Protein AF-A0A0C4F7V2-F1 (afdb_monomer_lite)

Sequence (363 aa):
MAKTREPTKPKPPNTTEQLLSRQMDAISEVFRSFGAKYDLCSNRRPLFLSDTVQLTVPTPIDLAAWKSKLSQLQSSLLPLLRHQIKTLSSSLDPSDLRKDKCHKLELIVQLQSELGHTMGQVVSCATFISPRPLFSPIETDDHYLKDLKEFRRKKLFFKVSFLTRELSFLFGYCATLIQQLKLSRNKYRREARRLNARGMIIKFSGSASDSIDSLIRWSQGHEMEIIHQEWDLGLSGMDEVLANLAGLDSPAVATGNADEDDQTETDGASEPVIQLARYAQPIAKLSRLFFRKLATSRLNPSPLHPFTDMSTDQLTQLCGSAALIGCHLGSIFKSLNINPQETVEADLAAALIETVNRTVEIF

Radius of gyration: 28.67 Å; chains: 1; bounding box: 73×45×104 Å

Foldseek 3Di:
DDDDDDDDDDDPPPVVLVVLLVLLLVLLVLLLVLLVPQQPPVPPPVPADDPDDDPDPPDPQPPVVLVVLLCCLQVPLLVVLLVLLVVLLVLLDLVVCVVDVPVSSVVSVVSSVVNVVSSVSLSVSLVSLAADHPPDPPPQQCLVVACNFSLNSNVLSVLSSVLSNLSSQLSNLSSVSSNLSSDDPVSSVVVCVVPVSSVSSVVSSVVSSVSSVLSSCSSVAALLLNLLVLLVLLLVLLVVLLVLLVVLVDDDPPPDDDDDDDPPPPPRQDPVLNVVSVVLNVLSVVLSVVSVCSNPPPVCPPDPGSHDSRHSVRSVLSSCLSNLLSVLSNVSSVLSVPDPPPDDVVVSVVSNVVSVVVNVVSD

Secondary structure (DSSP, 8-state):
---PPPP-PPPPP-HHHHHHHHHHHHHHHHHHHHHHHH-TTTT---TT--S-------PPP-HHHHHHHHHHIIIIIHHHHHHHHHHHHHHT-HHHHHHSHHHHHHHHHHHHHHHHHHHHHHHHHHHHHPPPPTTS---S--GGGGGG-HHHHHHHHHHHHHHHHHHHHHHHHHHHHHHHTTS-HHHHHHHHHHH-HHHHHHHHHHHHHHHHHHHHHHHHS-HHHHHHHHHHHHHHHHHHHHHHHHHHHS-----------------PPPHHHHHHHHHHHHHHHHHHHHHHHHHH-TTS---SSS--S--HHHHHHHHHHHHHHHHHHHHHHHHHTS-TTSS-HHHHHHHHHHHHHHHHTT-

pLDDT: mean 75.94, std 17.99, range [32.19, 97.38]

Structure (mmCIF, N/CA/C/O backbone):
data_AF-A0A0C4F7V2-F1
#
_entry.id   AF-A0A0C4F7V2-F1
#
loop_
_atom_site.group_PDB
_atom_site.id
_atom_site.type_symbol
_atom_site.label_atom_id
_atom_site.label_alt_id
_atom_site.label_comp_id
_atom_site.label_asym_id
_atom_site.label_entity_id
_atom_site.label_seq_id
_atom_site.pdbx_PDB_ins_code
_atom_site.Cartn_x
_atom_site.Cartn_y
_atom_site.Cartn_z
_atom_site.occupancy
_atom_site.B_iso_or_equiv
_atom_site.auth_seq_id
_atom_site.auth_comp_id
_atom_site.auth_asym_id
_atom_site.auth_atom_id
_atom_site.pdbx_PDB_model_num
ATOM 1 N N . MET A 1 1 ? -8.506 -15.487 74.584 1.00 41.16 1 MET A N 1
ATOM 2 C CA . MET A 1 1 ? -9.271 -14.664 73.620 1.00 41.16 1 MET A CA 1
ATOM 3 C C . MET A 1 1 ? -8.636 -14.798 72.240 1.00 41.16 1 MET A C 1
ATOM 5 O O . MET A 1 1 ? -7.684 -14.091 71.942 1.00 41.16 1 MET A O 1
ATOM 9 N N . ALA A 1 2 ? -9.101 -15.751 71.430 1.00 38.62 2 ALA A N 1
ATOM 10 C CA . ALA A 1 2 ? -8.652 -15.920 70.048 1.00 38.62 2 ALA A CA 1
ATOM 11 C C . ALA A 1 2 ? -9.645 -15.201 69.124 1.00 38.62 2 ALA A C 1
ATOM 13 O O . ALA A 1 2 ? -10.843 -15.462 69.178 1.00 38.62 2 ALA A O 1
ATOM 14 N N . LYS A 1 3 ? -9.151 -14.242 68.336 1.00 43.41 3 LYS A N 1
ATOM 15 C CA . LYS A 1 3 ? -9.952 -13.406 67.436 1.00 43.41 3 LYS A CA 1
ATOM 16 C C . LYS A 1 3 ? -10.201 -14.180 66.139 1.00 43.41 3 LYS A C 1
ATOM 18 O O . LYS A 1 3 ? -9.291 -14.347 65.330 1.00 43.41 3 LYS A O 1
ATOM 23 N N . THR A 1 4 ? -11.420 -14.673 65.965 1.00 42.41 4 THR A N 1
ATOM 24 C CA . THR A 1 4 ? -11.890 -15.352 64.753 1.00 42.41 4 THR A CA 1
ATOM 25 C C . THR A 1 4 ? -11.855 -14.370 63.577 1.00 42.41 4 THR A C 1
ATOM 27 O O . THR A 1 4 ? -12.500 -13.324 63.622 1.00 42.41 4 THR A O 1
ATOM 30 N N . ARG A 1 5 ? -11.067 -14.668 62.535 1.00 44.69 5 ARG A N 1
ATOM 31 C CA . ARG A 1 5 ? -11.113 -13.941 61.257 1.00 44.69 5 ARG A CA 1
ATOM 32 C C . ARG A 1 5 ? -12.354 -14.393 60.495 1.00 44.69 5 ARG A C 1
ATOM 34 O O . ARG A 1 5 ? -12.457 -15.565 60.145 1.00 44.69 5 ARG A O 1
ATOM 41 N N . GLU A 1 6 ? -13.273 -13.468 60.243 1.00 44.44 6 GLU A N 1
ATOM 42 C CA . GLU A 1 6 ? -14.391 -13.703 59.332 1.00 44.44 6 GLU A CA 1
ATOM 43 C C . GLU A 1 6 ? -13.890 -13.945 57.896 1.00 44.44 6 GLU A C 1
ATOM 45 O O . GLU A 1 6 ? -12.942 -13.286 57.453 1.00 44.44 6 GLU A O 1
ATOM 50 N N . PRO A 1 7 ? -14.518 -14.865 57.145 1.00 48.31 7 PRO A N 1
ATOM 51 C CA . PRO A 1 7 ? -14.201 -15.086 55.745 1.00 48.31 7 PRO A CA 1
ATOM 52 C C . PRO A 1 7 ? -14.766 -13.947 54.887 1.00 48.31 7 PRO A C 1
ATOM 54 O O . PRO A 1 7 ? -15.974 -13.714 54.821 1.00 48.31 7 PRO A O 1
ATOM 57 N N . THR A 1 8 ? -13.872 -13.247 54.192 1.00 50.84 8 THR A N 1
ATOM 58 C CA . THR A 1 8 ? -14.199 -12.224 53.198 1.00 50.84 8 THR A CA 1
ATOM 59 C C . THR A 1 8 ? -15.075 -12.834 52.100 1.00 50.84 8 THR A C 1
ATOM 61 O O . THR A 1 8 ? -14.614 -13.673 51.325 1.00 50.84 8 THR A O 1
ATOM 64 N N . LYS A 1 9 ? -16.349 -12.427 52.025 1.00 48.72 9 LYS A N 1
ATOM 65 C CA . LYS A 1 9 ? -17.261 -12.824 50.940 1.00 48.72 9 LYS A CA 1
ATOM 66 C C . LYS A 1 9 ? -16.662 -12.458 49.568 1.00 48.72 9 LYS A C 1
ATOM 68 O O . LYS A 1 9 ? -16.101 -11.366 49.430 1.00 48.72 9 LYS A O 1
ATOM 73 N N . PRO A 1 10 ? -16.804 -13.317 48.541 1.00 48.53 10 PRO A N 1
ATOM 74 C CA . PRO A 1 10 ? -16.361 -13.001 47.191 1.00 48.53 10 PRO A CA 1
ATOM 75 C C . PRO A 1 10 ? -17.153 -11.806 46.649 1.00 48.53 10 PRO A C 1
ATOM 77 O O . PRO A 1 10 ? -18.384 -11.783 46.666 1.00 48.53 10 PRO A O 1
ATOM 80 N N . LYS A 1 11 ? -16.418 -10.792 46.187 1.00 52.34 11 LYS A N 1
ATOM 81 C CA . LYS A 1 11 ? -16.956 -9.606 45.518 1.00 52.34 11 LYS A CA 1
ATOM 82 C C . LYS A 1 11 ? -17.720 -10.065 44.259 1.00 52.34 11 LYS A C 1
ATOM 84 O O . LYS A 1 11 ? -17.164 -10.873 43.513 1.00 52.34 11 LYS A O 1
ATOM 89 N N . PRO A 1 12 ? -18.958 -9.602 44.011 1.00 48.34 12 PRO A N 1
ATOM 90 C CA . PRO A 1 12 ? -19.714 -10.013 42.831 1.00 48.34 12 PRO A CA 1
ATOM 91 C C . PRO A 1 12 ? -18.957 -9.631 41.545 1.00 48.34 12 PRO A C 1
ATOM 93 O O . PRO A 1 12 ? -18.221 -8.637 41.547 1.00 48.34 12 PRO A O 1
ATOM 96 N N . PRO A 1 13 ? -19.099 -10.405 40.452 1.00 52.78 13 PRO A N 1
ATOM 97 C CA . PRO A 1 13 ? -18.445 -10.097 39.187 1.00 52.78 13 PRO A CA 1
ATOM 98 C C . PRO A 1 13 ? -18.849 -8.698 38.712 1.00 52.78 13 PRO A C 1
ATOM 100 O O . PRO A 1 13 ? -20.027 -8.352 38.675 1.00 52.78 13 PRO A O 1
ATOM 103 N N . ASN A 1 14 ? -17.850 -7.882 38.380 1.00 67.19 14 ASN A N 1
ATOM 104 C CA . ASN A 1 14 ? -18.025 -6.492 37.978 1.00 67.19 14 ASN A CA 1
ATOM 105 C C . ASN A 1 14 ? -18.627 -6.447 36.558 1.00 67.19 14 ASN A C 1
ATOM 107 O O . ASN A 1 14 ? -17.897 -6.467 35.565 1.00 67.19 14 ASN A O 1
ATOM 111 N N . THR A 1 15 ? -19.959 -6.462 36.453 1.00 73.94 15 THR A N 1
ATOM 112 C CA . THR A 1 15 ? -20.731 -6.572 35.197 1.00 73.94 15 THR A CA 1
ATOM 113 C C . THR A 1 15 ? -20.258 -5.593 34.115 1.00 73.94 15 THR A C 1
ATOM 115 O O . THR A 1 15 ? -20.173 -5.952 32.942 1.00 73.94 15 THR A O 1
ATOM 118 N N . THR A 1 16 ? -19.858 -4.382 34.506 1.00 78.38 16 THR A N 1
ATOM 119 C CA . THR A 1 16 ? -19.354 -3.338 33.602 1.00 78.38 16 THR A CA 1
ATOM 120 C C . THR A 1 16 ? -18.009 -3.696 32.964 1.00 78.38 16 THR A C 1
ATOM 122 O O . THR A 1 16 ? -17.805 -3.470 31.774 1.00 78.38 16 THR A O 1
ATOM 125 N N . GLU A 1 17 ? -17.084 -4.304 33.714 1.00 81.00 17 GLU A N 1
ATOM 126 C CA . GLU A 1 17 ? -15.791 -4.747 33.169 1.00 81.00 17 GLU A CA 1
ATOM 127 C C . GLU A 1 17 ? -15.959 -5.913 32.193 1.00 81.00 17 GLU A C 1
ATOM 129 O O . GLU A 1 17 ? -15.263 -5.980 31.179 1.00 81.00 17 GLU A O 1
ATOM 134 N N . GLN A 1 18 ? -16.912 -6.808 32.466 1.00 84.31 18 GLN A N 1
ATOM 135 C CA . GLN A 1 18 ? -17.253 -7.901 31.556 1.00 84.31 18 GLN A CA 1
ATOM 136 C C . GLN A 1 18 ? -17.877 -7.379 30.257 1.00 84.31 18 GLN A C 1
ATOM 138 O O . GLN A 1 18 ? -17.542 -7.873 29.180 1.00 84.31 18 GLN A O 1
ATOM 143 N N . LEU A 1 19 ? -18.737 -6.362 30.341 1.00 87.38 19 LEU A N 1
ATOM 144 C CA . LEU A 1 19 ? -19.375 -5.745 29.179 1.00 87.38 19 LEU A CA 1
ATOM 145 C C . LEU A 1 19 ? -18.347 -5.020 28.297 1.00 87.38 19 LEU A C 1
ATOM 147 O O . LEU A 1 19 ? -18.288 -5.273 27.095 1.00 87.38 19 LEU A O 1
ATOM 151 N N . LEU A 1 20 ? -17.445 -4.240 28.903 1.00 87.56 20 LEU A N 1
ATOM 152 C CA . LEU A 1 20 ? -16.317 -3.613 28.202 1.00 87.56 20 LEU A CA 1
ATOM 153 C C . LEU A 1 20 ? -15.374 -4.651 27.578 1.00 87.56 20 LEU A C 1
ATOM 155 O O . LEU A 1 20 ? -14.905 -4.472 26.455 1.00 87.56 20 LEU A O 1
ATOM 159 N N . SER A 1 21 ? -15.099 -5.753 28.284 1.00 89.00 21 SER A N 1
ATOM 160 C CA . SER A 1 21 ? -14.310 -6.868 27.750 1.00 89.00 21 SER A CA 1
ATOM 161 C C . SER A 1 21 ? -14.941 -7.453 26.488 1.00 89.00 21 SER A C 1
ATOM 163 O O . SER A 1 21 ? -14.239 -7.623 25.495 1.00 89.00 21 SER A O 1
ATOM 165 N N . ARG A 1 22 ? -16.250 -7.730 26.513 1.00 91.56 22 ARG A N 1
ATOM 166 C CA . ARG A 1 22 ? -16.985 -8.259 25.354 1.00 91.56 22 ARG A CA 1
ATOM 167 C C . ARG A 1 22 ? -17.010 -7.270 24.189 1.00 91.56 22 ARG A C 1
ATOM 169 O O . ARG A 1 22 ? -16.828 -7.682 23.049 1.00 91.56 22 ARG A O 1
ATOM 176 N N . GLN A 1 23 ? -17.183 -5.978 24.466 1.00 92.88 23 GLN A N 1
ATOM 177 C CA . GLN A 1 23 ? -17.145 -4.937 23.437 1.00 92.88 23 GLN A CA 1
ATOM 178 C C . GLN A 1 23 ? -15.769 -4.864 22.759 1.00 92.88 23 GLN A C 1
ATOM 180 O O . GLN A 1 23 ? -15.689 -4.821 21.535 1.00 92.88 23 GLN A O 1
ATOM 185 N N . MET A 1 24 ? -14.679 -4.916 23.532 1.00 93.50 24 MET A N 1
ATOM 186 C CA . MET A 1 24 ? -13.319 -4.975 22.983 1.00 93.50 24 MET A CA 1
ATOM 187 C C . MET A 1 24 ? -13.092 -6.236 22.137 1.00 93.50 24 MET A C 1
ATOM 189 O O . MET A 1 24 ? -12.437 -6.155 21.102 1.00 93.50 24 MET A O 1
ATOM 193 N N . ASP A 1 25 ? -13.654 -7.381 22.534 1.00 95.06 25 ASP A N 1
ATOM 194 C CA . ASP A 1 25 ? -13.583 -8.613 21.737 1.00 95.06 25 ASP A CA 1
ATOM 195 C C . ASP A 1 25 ? -14.299 -8.471 20.394 1.00 95.06 25 ASP A C 1
ATOM 197 O O . ASP A 1 25 ? -13.713 -8.794 19.361 1.00 95.06 25 ASP A O 1
ATOM 201 N N . ALA A 1 26 ? -15.509 -7.907 20.393 1.00 95.31 26 ALA A N 1
ATOM 202 C CA . ALA A 1 26 ? -16.252 -7.626 19.168 1.00 95.31 26 ALA A CA 1
ATOM 203 C C . ALA A 1 26 ? -15.488 -6.660 18.244 1.00 95.31 26 ALA A C 1
ATOM 205 O O . ALA A 1 26 ? -15.330 -6.937 17.058 1.00 95.31 26 ALA A O 1
ATOM 206 N N . ILE A 1 27 ? -14.938 -5.570 18.792 1.00 95.50 27 ILE A N 1
ATOM 207 C CA . ILE A 1 27 ? -14.132 -4.598 18.035 1.00 95.50 27 ILE A CA 1
ATOM 208 C C . ILE A 1 27 ? -12.902 -5.273 17.419 1.00 95.50 27 ILE A C 1
ATOM 210 O O . ILE A 1 27 ? -12.618 -5.088 16.234 1.00 95.50 27 ILE A O 1
ATOM 214 N N . SER A 1 28 ? -12.156 -6.056 18.203 1.00 94.81 28 SER A N 1
ATOM 215 C CA . SER A 1 28 ? -10.988 -6.780 17.697 1.00 94.81 28 SER A CA 1
ATOM 216 C C . SER A 1 28 ? -11.354 -7.730 16.563 1.00 94.81 28 SER A C 1
ATOM 218 O O . SER A 1 28 ? -10.610 -7.813 15.588 1.00 94.81 28 SER A O 1
ATOM 220 N N . GLU A 1 29 ? -12.482 -8.426 16.677 1.00 95.56 29 GLU A N 1
ATOM 221 C CA . GLU A 1 29 ? -12.920 -9.376 15.660 1.00 95.56 29 GLU A CA 1
ATOM 222 C C . GLU A 1 29 ? -13.334 -8.683 14.361 1.00 95.56 29 GLU A C 1
ATOM 224 O O . GLU A 1 29 ? -12.927 -9.106 13.281 1.00 95.56 29 GLU A O 1
ATOM 229 N N . VAL A 1 30 ? -14.025 -7.543 14.451 1.00 95.88 30 VAL A N 1
ATOM 230 C CA . VAL A 1 30 ? -14.345 -6.718 13.277 1.00 95.88 30 VAL A CA 1
ATOM 231 C C . VAL A 1 30 ? -13.068 -6.282 12.551 1.00 95.88 30 VAL A C 1
ATOM 233 O O . VAL A 1 30 ? -12.978 -6.449 11.334 1.00 95.88 30 VAL A O 1
ATOM 236 N N . PHE A 1 31 ? -12.037 -5.814 13.264 1.00 95.50 31 PHE A N 1
ATOM 237 C CA . PHE A 1 31 ? -10.762 -5.458 12.628 1.00 95.50 31 PHE A CA 1
ATOM 238 C C . PHE A 1 31 ? -10.080 -6.651 11.946 1.00 95.50 31 PHE A C 1
ATOM 240 O O . PHE A 1 31 ? -9.597 -6.514 10.823 1.00 95.50 31 PHE A O 1
ATOM 247 N N . ARG A 1 32 ? -10.068 -7.836 12.572 1.00 93.25 32 ARG A N 1
ATOM 248 C CA . ARG A 1 32 ? -9.532 -9.047 11.922 1.00 93.25 32 ARG A CA 1
ATOM 249 C C . ARG A 1 32 ? -10.319 -9.402 10.663 1.00 93.25 32 ARG A C 1
ATOM 251 O O . ARG A 1 32 ? -9.717 -9.706 9.634 1.00 93.25 32 ARG A O 1
ATOM 258 N N . SER A 1 33 ? -11.646 -9.291 10.724 1.00 93.06 33 SER A N 1
ATOM 259 C CA . SER A 1 33 ? -12.519 -9.556 9.581 1.00 93.06 33 SER A CA 1
ATOM 260 C C . SER A 1 33 ? -12.242 -8.614 8.408 1.00 93.06 33 SER A C 1
ATOM 262 O O . SER A 1 33 ? -12.304 -9.048 7.263 1.00 93.06 33 SER A O 1
ATOM 264 N N . PHE A 1 34 ? -11.866 -7.352 8.657 1.00 92.00 34 PHE A N 1
ATOM 265 C CA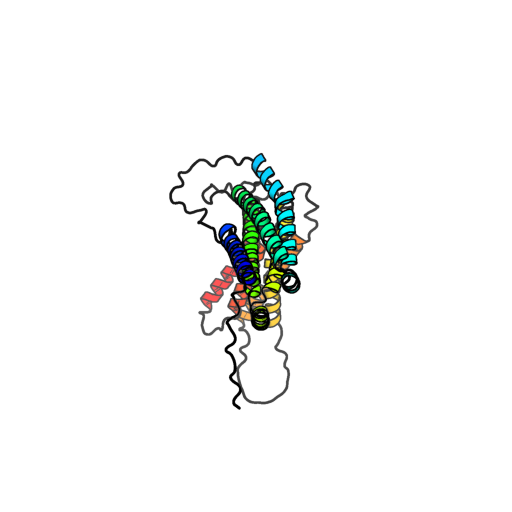 . PHE A 1 34 ? -11.522 -6.406 7.590 1.00 92.00 34 PHE A CA 1
ATOM 266 C C . PHE A 1 34 ? -10.291 -6.845 6.808 1.00 92.00 34 PHE A C 1
ATOM 268 O O . PHE A 1 34 ? -10.290 -6.730 5.583 1.00 92.00 34 PHE A O 1
ATOM 275 N N . GLY A 1 35 ? -9.279 -7.382 7.496 1.00 80.25 35 GLY A N 1
ATOM 276 C CA . GLY A 1 35 ? -8.099 -7.933 6.838 1.00 80.25 35 GLY A CA 1
ATOM 277 C C . GLY A 1 35 ? -8.469 -9.065 5.881 1.00 80.25 35 GLY A C 1
ATOM 278 O O . GLY A 1 35 ? -8.099 -9.023 4.715 1.00 80.25 35 GLY A O 1
ATOM 279 N N . ALA A 1 36 ? -9.287 -10.017 6.335 1.00 81.44 36 ALA A N 1
ATOM 280 C CA . ALA A 1 36 ? -9.750 -11.118 5.490 1.00 81.44 36 ALA A CA 1
ATOM 281 C C . ALA A 1 36 ? -10.704 -10.665 4.371 1.00 81.44 36 ALA A C 1
ATOM 283 O O . ALA A 1 36 ? -10.683 -11.223 3.283 1.00 81.44 36 ALA A O 1
ATOM 284 N N . LYS A 1 37 ? -11.552 -9.662 4.618 1.00 88.56 37 LYS A N 1
ATOM 285 C CA . LYS A 1 37 ? -12.610 -9.241 3.689 1.00 88.56 37 LYS A CA 1
ATOM 286 C C . LYS A 1 37 ? -12.106 -8.350 2.554 1.00 88.56 37 LYS A C 1
ATOM 288 O O . LYS A 1 37 ? -12.616 -8.453 1.442 1.00 88.56 37 LYS A O 1
ATOM 293 N N . TYR A 1 38 ? -11.164 -7.451 2.834 1.00 89.06 38 TYR A N 1
ATOM 294 C CA . TYR A 1 38 ? -10.785 -6.391 1.893 1.00 89.06 38 TYR A CA 1
ATOM 295 C C . TYR A 1 38 ? -9.396 -6.558 1.277 1.00 89.06 38 TYR A C 1
ATOM 297 O O . TYR A 1 38 ? -9.082 -5.831 0.339 1.00 89.06 38 TYR A O 1
ATOM 305 N N . ASP A 1 39 ? -8.574 -7.492 1.759 1.00 85.62 39 ASP A N 1
ATOM 306 C CA . ASP A 1 39 ? -7.253 -7.743 1.183 1.00 85.62 39 ASP A CA 1
ATOM 307 C C . ASP A 1 39 ? -7.371 -8.371 -0.215 1.00 85.62 39 ASP A C 1
ATOM 309 O O . ASP A 1 39 ? -7.606 -9.572 -0.368 1.00 85.62 39 ASP A O 1
ATOM 313 N N . LEU A 1 40 ? -7.193 -7.545 -1.247 1.00 81.94 40 LEU A N 1
ATOM 314 C CA . LEU A 1 40 ? -7.210 -7.971 -2.648 1.00 81.94 40 LEU A CA 1
ATOM 315 C C . LEU A 1 40 ? -6.000 -8.839 -3.020 1.00 81.94 40 LEU A C 1
ATOM 317 O O . LEU A 1 40 ? -6.072 -9.593 -3.990 1.00 81.94 40 LEU A O 1
ATOM 321 N N . CYS A 1 41 ? -4.888 -8.754 -2.281 1.00 73.88 41 CYS A N 1
ATOM 322 C CA . CYS A 1 41 ? -3.720 -9.599 -2.527 1.00 73.88 41 CYS A CA 1
ATOM 323 C C . CYS A 1 41 ? -3.970 -11.039 -2.069 1.00 73.88 41 CYS A C 1
ATOM 325 O O . CYS A 1 41 ? -3.620 -11.969 -2.793 1.00 73.88 41 CYS A O 1
ATOM 327 N N . SER A 1 42 ? -4.579 -11.210 -0.893 1.00 66.06 42 SER A N 1
ATOM 328 C CA . SER A 1 42 ? -4.865 -12.526 -0.303 1.00 66.06 42 SER A CA 1
ATOM 329 C C . SER A 1 42 ? -6.136 -13.160 -0.876 1.00 66.06 42 SER A C 1
ATOM 331 O O . SER A 1 42 ? -6.177 -14.366 -1.095 1.00 66.06 42 SER A O 1
ATOM 333 N N . ASN A 1 43 ? -7.146 -12.351 -1.218 1.00 58.28 43 ASN A N 1
ATOM 334 C CA . ASN A 1 43 ? -8.365 -12.805 -1.897 1.00 58.28 43 ASN A CA 1
ATOM 335 C C . ASN A 1 43 ? -8.208 -12.933 -3.410 1.00 58.28 43 ASN A C 1
ATOM 337 O O . ASN A 1 43 ? -9.206 -12.963 -4.137 1.00 58.28 43 ASN A O 1
ATOM 341 N N . ARG A 1 44 ? -6.972 -13.081 -3.897 1.00 53.31 44 ARG A N 1
ATOM 342 C CA . ARG A 1 44 ? -6.754 -13.716 -5.190 1.00 53.31 44 ARG A CA 1
ATOM 343 C C . ARG A 1 44 ? -7.241 -15.168 -5.095 1.00 53.31 44 ARG A C 1
ATOM 345 O O . ARG A 1 44 ? -6.446 -16.100 -5.094 1.00 53.31 44 ARG A O 1
ATOM 352 N N . ARG A 1 45 ? -8.565 -15.385 -5.178 1.00 41.00 45 ARG A N 1
ATOM 353 C CA . ARG A 1 45 ? -9.028 -16.402 -6.129 1.00 41.00 45 ARG A CA 1
ATOM 354 C C . ARG A 1 45 ? -8.223 -16.112 -7.387 1.00 41.00 45 ARG A C 1
ATOM 356 O O . ARG A 1 45 ? -8.172 -14.932 -7.751 1.00 41.00 45 ARG A O 1
ATOM 363 N N . PRO A 1 46 ? -7.527 -17.083 -7.991 1.00 38.41 46 PRO A N 1
ATOM 364 C CA . PRO A 1 46 ? -6.869 -16.805 -9.249 1.00 38.41 46 PRO A CA 1
ATOM 365 C C . PRO A 1 46 ? -7.953 -16.207 -10.143 1.00 38.41 46 PRO A C 1
ATOM 367 O O . PRO A 1 46 ? -8.880 -16.908 -10.539 1.00 38.41 46 PRO A O 1
ATOM 370 N N . LEU A 1 47 ? -7.869 -14.905 -10.439 1.00 43.75 47 LEU A N 1
ATOM 371 C CA . LEU A 1 47 ? -8.777 -14.174 -11.339 1.00 43.75 47 LEU A CA 1
ATOM 372 C C . LEU A 1 47 ? -8.665 -14.712 -12.787 1.00 43.75 47 LEU A C 1
ATOM 374 O O . LEU A 1 47 ? -9.069 -14.064 -13.743 1.00 43.75 47 LEU A O 1
ATOM 378 N N . PHE A 1 48 ? -8.066 -15.895 -12.928 1.00 44.50 48 PHE A N 1
ATOM 379 C CA . PHE A 1 48 ? -7.463 -16.510 -14.091 1.00 44.50 48 PHE A CA 1
ATOM 380 C C . PHE A 1 48 ? -7.588 -18.048 -14.066 1.00 44.50 48 PHE A C 1
ATOM 382 O O . PHE A 1 48 ? -7.160 -18.680 -15.019 1.00 44.50 48 PHE A O 1
ATOM 389 N N . LEU A 1 49 ? -8.180 -18.655 -13.024 1.00 34.41 49 LEU A N 1
ATOM 390 C CA . LEU A 1 49 ? -8.640 -20.049 -13.061 1.00 34.41 49 LEU A CA 1
ATOM 391 C C . LEU A 1 49 ? -10.073 -20.116 -12.527 1.00 34.41 49 LEU A C 1
ATOM 393 O O . LEU A 1 49 ? -10.333 -20.318 -11.343 1.00 34.41 49 LEU A O 1
ATOM 397 N N . SER A 1 50 ? -11.030 -19.924 -13.421 1.00 33.44 50 SER A N 1
ATOM 398 C CA . SER A 1 50 ? -12.252 -20.716 -13.361 1.00 33.44 50 SER A CA 1
ATOM 399 C C . SER A 1 50 ? -12.243 -21.565 -14.615 1.00 33.44 50 SER A C 1
ATOM 401 O O . SER A 1 50 ? -12.297 -21.017 -15.71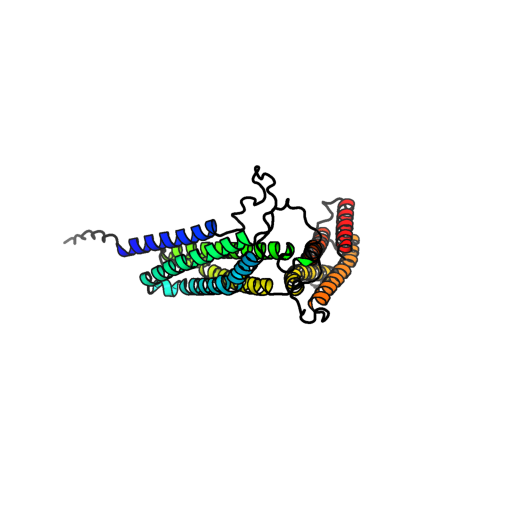3 1.00 33.44 50 SER A O 1
ATOM 403 N N . ASP A 1 51 ? -12.182 -22.883 -14.442 1.00 34.97 51 ASP A N 1
ATOM 404 C CA . ASP A 1 51 ? -12.217 -23.907 -15.498 1.00 34.97 51 ASP A CA 1
ATOM 405 C C . ASP A 1 51 ? -13.558 -23.965 -16.260 1.00 34.97 51 ASP A C 1
ATOM 407 O O . ASP A 1 51 ? -13.926 -24.971 -16.855 1.00 34.97 51 ASP A O 1
ATOM 411 N N . THR A 1 52 ? -14.305 -22.865 -16.282 1.00 36.44 52 THR A N 1
ATOM 412 C CA . THR A 1 52 ? -15.538 -22.691 -17.045 1.00 36.44 52 THR A CA 1
ATOM 413 C C . THR A 1 52 ? -15.707 -21.216 -17.406 1.00 36.44 52 THR A C 1
ATOM 415 O O . THR A 1 52 ? -16.640 -20.555 -16.954 1.00 36.44 52 THR A O 1
ATOM 418 N N . VAL A 1 53 ? -14.796 -20.660 -18.203 1.00 38.34 53 VAL A N 1
ATOM 419 C CA . VAL A 1 53 ? -15.097 -19.441 -18.964 1.00 38.34 53 VAL A CA 1
ATOM 420 C C . VAL A 1 53 ? -15.308 -19.883 -20.400 1.00 38.34 53 VAL A C 1
ATOM 422 O O . VAL A 1 53 ? -14.360 -20.060 -21.162 1.00 38.34 53 VAL A O 1
ATOM 425 N N . GLN A 1 54 ? -16.575 -20.098 -20.764 1.00 32.97 54 GLN A N 1
ATOM 426 C CA . GLN A 1 54 ? -16.956 -19.962 -22.165 1.00 32.97 54 GLN A CA 1
ATOM 427 C C . GLN A 1 54 ? -16.409 -18.615 -22.638 1.00 32.97 54 GLN A C 1
ATOM 429 O O . GLN A 1 54 ? -16.585 -17.627 -21.926 1.00 32.97 54 GLN A O 1
ATOM 434 N N . LEU A 1 55 ? -15.731 -18.590 -23.791 1.00 37.50 55 LEU A N 1
ATOM 435 C CA . LEU A 1 55 ? -15.331 -17.360 -24.471 1.00 37.50 55 LEU A CA 1
ATOM 436 C C . LEU A 1 55 ? -16.585 -16.519 -24.752 1.00 37.50 55 LEU A C 1
ATOM 438 O O . LEU A 1 55 ? -17.167 -16.571 -25.833 1.00 37.50 55 LEU A O 1
ATOM 442 N N . THR A 1 56 ? -17.033 -15.750 -23.770 1.00 34.81 56 THR A N 1
ATOM 443 C CA . THR A 1 56 ? -17.945 -14.647 -23.990 1.00 34.81 56 THR A CA 1
ATOM 444 C C . THR A 1 56 ? -17.116 -13.494 -24.520 1.00 34.81 56 THR A C 1
ATOM 446 O O . THR A 1 56 ? -16.090 -13.115 -23.953 1.00 34.81 56 THR A O 1
ATOM 449 N N . VAL A 1 57 ? -17.560 -12.977 -25.664 1.00 41.22 57 VAL A N 1
ATOM 450 C CA . VAL A 1 57 ? -17.057 -11.759 -26.300 1.00 41.22 57 VAL A CA 1
ATOM 451 C C . VAL A 1 57 ? -16.803 -10.702 -25.217 1.00 41.22 57 VAL A C 1
ATOM 453 O O . VAL A 1 57 ? -17.702 -10.482 -24.398 1.00 41.22 57 VAL A O 1
ATOM 456 N N . PRO A 1 58 ? -15.620 -10.054 -25.173 1.00 50.28 58 PRO A N 1
ATOM 457 C CA . PRO A 1 58 ? -15.348 -9.012 -24.194 1.00 50.28 58 PRO A CA 1
ATOM 458 C C . PRO A 1 58 ? -16.448 -7.956 -24.281 1.00 50.28 58 PRO A C 1
ATOM 460 O O . PRO A 1 58 ? -16.585 -7.282 -25.302 1.00 50.28 58 PRO A O 1
ATOM 463 N N . THR A 1 59 ? -17.255 -7.814 -23.229 1.00 50.22 59 THR A N 1
ATOM 464 C CA . THR A 1 59 ? -18.201 -6.702 -23.139 1.00 50.22 59 THR A CA 1
ATOM 465 C C . THR A 1 59 ? -17.414 -5.399 -23.294 1.00 50.22 59 THR A C 1
ATOM 467 O O . THR A 1 59 ? -16.412 -5.228 -22.584 1.00 50.22 59 THR A O 1
ATOM 470 N N . PRO A 1 60 ? -17.819 -4.491 -24.203 1.00 58.19 60 PRO A N 1
ATOM 471 C CA . PRO A 1 60 ? -17.175 -3.195 -24.349 1.00 58.19 60 PRO A CA 1
ATOM 472 C C . PRO A 1 60 ? -17.119 -2.512 -22.986 1.00 58.19 60 PRO A C 1
ATOM 474 O O . PRO A 1 60 ? -18.127 -2.434 -22.284 1.00 58.19 60 PRO A O 1
ATOM 477 N N . ILE A 1 61 ? -15.931 -2.065 -22.584 1.00 65.25 61 ILE A N 1
ATOM 478 C CA . ILE A 1 61 ? -15.784 -1.311 -21.340 1.00 65.25 61 ILE A CA 1
ATOM 479 C C . ILE A 1 61 ? -16.538 0.001 -21.540 1.00 65.25 61 ILE A C 1
ATOM 481 O O . ILE A 1 61 ? -16.186 0.779 -22.426 1.00 65.25 61 ILE A O 1
ATOM 485 N N . ASP A 1 62 ? -17.558 0.252 -20.721 1.00 77.69 62 ASP A N 1
ATOM 486 C CA . ASP A 1 62 ? -18.214 1.554 -20.682 1.00 77.69 62 ASP A CA 1
ATOM 487 C C . ASP A 1 62 ? -17.210 2.593 -20.160 1.00 77.69 62 ASP A C 1
ATOM 489 O O . ASP A 1 62 ? -16.919 2.685 -18.962 1.00 77.69 62 ASP A O 1
ATOM 493 N N . LEU A 1 63 ? -16.649 3.361 -21.096 1.00 75.06 63 LEU A N 1
ATOM 494 C CA . LEU A 1 63 ? -15.654 4.397 -20.838 1.00 75.06 63 LEU A CA 1
ATOM 495 C C . LEU A 1 63 ? -16.179 5.461 -19.865 1.00 75.06 63 LEU A C 1
ATOM 497 O O . LEU A 1 63 ? -15.411 5.967 -19.043 1.00 75.06 63 LEU A O 1
ATOM 501 N N . ALA A 1 64 ? -17.466 5.807 -19.944 1.00 81.06 64 ALA A N 1
ATOM 502 C CA . ALA A 1 64 ? -18.065 6.812 -19.075 1.00 81.06 64 ALA A CA 1
ATOM 503 C C . ALA A 1 64 ? -18.187 6.277 -17.643 1.00 81.06 64 ALA A C 1
ATOM 505 O O . ALA A 1 64 ? -17.770 6.951 -16.696 1.00 81.06 64 ALA A O 1
ATOM 506 N N . ALA A 1 65 ? -18.662 5.038 -17.485 1.00 83.88 65 ALA A N 1
ATOM 507 C CA . ALA A 1 65 ? -18.721 4.375 -16.185 1.00 83.88 65 ALA A CA 1
ATOM 508 C C . ALA A 1 65 ? -17.324 4.195 -15.570 1.00 83.88 65 ALA A C 1
ATOM 510 O O . ALA A 1 65 ? -17.132 4.453 -14.380 1.00 83.88 65 ALA A O 1
ATOM 511 N N . TRP A 1 66 ? -16.327 3.822 -16.376 1.00 84.62 66 TRP A N 1
ATOM 512 C CA . TRP A 1 66 ? -14.947 3.674 -15.918 1.00 84.62 66 TRP A CA 1
ATOM 513 C C . TRP A 1 66 ? -14.340 4.989 -15.448 1.00 84.62 66 TRP A C 1
ATOM 515 O O . TRP A 1 66 ? -13.824 5.052 -14.332 1.00 84.62 66 TRP A O 1
ATOM 525 N N . LYS A 1 67 ? -14.467 6.064 -16.234 1.00 83.19 67 LYS A N 1
ATOM 526 C CA . LYS A 1 67 ? -13.979 7.390 -15.831 1.00 83.19 67 LYS A CA 1
ATOM 527 C C . LYS A 1 67 ? -14.683 7.890 -14.576 1.00 83.19 67 LYS A C 1
ATOM 529 O O . LYS A 1 67 ? -14.032 8.445 -13.694 1.00 83.19 67 LYS A O 1
ATOM 534 N N . SER A 1 68 ? -15.988 7.647 -14.462 1.00 88.12 68 SER A N 1
ATOM 535 C CA . SER A 1 68 ? -16.759 7.976 -13.263 1.00 88.12 68 SER A CA 1
ATOM 536 C C . SER A 1 68 ? -16.245 7.220 -12.033 1.00 88.12 68 SER A C 1
ATOM 538 O O . SER A 1 68 ? -15.979 7.837 -11.003 1.00 88.12 68 SER A O 1
ATOM 540 N N . LYS A 1 69 ? -16.016 5.904 -12.140 1.00 88.69 69 LYS A N 1
ATOM 541 C CA . LYS A 1 69 ? -15.485 5.079 -11.042 1.00 88.69 69 LYS A CA 1
ATOM 542 C C . LYS A 1 69 ? -14.069 5.457 -10.649 1.00 88.69 69 LYS A C 1
ATOM 544 O O . LYS A 1 69 ? -13.762 5.523 -9.459 1.00 88.69 69 LYS A O 1
ATOM 549 N N . LEU A 1 70 ? -13.222 5.735 -11.632 1.00 87.69 70 LEU A N 1
ATOM 550 C CA . LEU A 1 70 ? -11.877 6.216 -11.385 1.00 87.69 70 LEU A CA 1
ATOM 551 C C . LEU A 1 70 ? -11.915 7.575 -10.670 1.00 87.69 70 LEU A C 1
ATOM 553 O O . LEU A 1 70 ? -11.286 7.732 -9.629 1.00 87.69 70 LEU A O 1
ATOM 557 N N . SER A 1 71 ? -12.712 8.525 -11.160 1.00 89.25 71 SER A N 1
ATOM 558 C CA . SER A 1 71 ? -12.882 9.833 -10.519 1.00 89.25 71 SER A CA 1
ATOM 559 C C . SER A 1 71 ? -13.413 9.705 -9.088 1.00 89.25 71 SER A C 1
ATOM 561 O O . SER A 1 71 ? -12.874 10.336 -8.178 1.00 89.25 71 SER A O 1
ATOM 563 N N . GLN A 1 72 ? -14.403 8.836 -8.855 1.00 92.69 72 GLN A N 1
ATOM 564 C CA . GLN A 1 72 ? -14.932 8.528 -7.524 1.00 92.69 72 GLN A CA 1
ATOM 565 C C . GLN A 1 72 ? -13.830 8.005 -6.590 1.00 92.69 72 GLN A C 1
ATOM 567 O O . GLN A 1 72 ? -13.719 8.459 -5.447 1.00 92.69 72 GLN A O 1
ATOM 572 N N . LEU A 1 73 ? -12.998 7.077 -7.073 1.00 92.75 73 LEU A N 1
ATOM 573 C CA . LEU A 1 73 ? -11.878 6.532 -6.311 1.00 92.75 73 LEU A CA 1
ATOM 574 C C . LEU A 1 73 ? -10.894 7.641 -5.912 1.00 92.75 73 LEU A C 1
ATOM 576 O O . LEU A 1 73 ? -10.577 7.784 -4.735 1.00 92.75 73 LEU A O 1
ATOM 580 N N . GLN A 1 74 ? -10.465 8.453 -6.877 1.00 90.94 74 GLN A N 1
ATOM 581 C CA . GLN A 1 74 ? -9.426 9.470 -6.702 1.00 90.94 74 GLN A CA 1
ATOM 582 C C . GLN A 1 74 ? -9.859 10.671 -5.860 1.00 90.94 74 GLN A C 1
ATOM 584 O O . GLN A 1 74 ? -9.113 11.124 -4.997 1.00 90.94 74 GLN A O 1
ATOM 589 N N . SER A 1 75 ? -11.041 11.221 -6.142 1.00 90.88 75 SER A N 1
ATOM 590 C CA . SER A 1 75 ? -11.466 12.518 -5.602 1.00 90.88 75 SER A CA 1
ATOM 591 C C . SER A 1 75 ? -12.229 12.405 -4.286 1.00 90.88 75 SER A C 1
ATOM 593 O O . SER A 1 75 ? -12.272 13.364 -3.520 1.00 90.88 75 SER A O 1
ATOM 595 N N . SER A 1 76 ? -12.819 11.238 -4.008 1.00 94.00 76 SER A N 1
ATOM 596 C CA . SER A 1 76 ? -13.709 11.049 -2.864 1.00 94.00 76 SER A CA 1
ATOM 597 C C . SER A 1 76 ? -13.245 9.917 -1.953 1.00 94.00 76 SER A C 1
ATOM 599 O O . SER A 1 76 ? -12.942 10.162 -0.785 1.00 94.00 76 SER A O 1
ATOM 601 N N . LEU A 1 77 ? -13.134 8.690 -2.474 1.00 96.12 77 LEU A N 1
ATOM 602 C CA . LEU A 1 77 ? -12.894 7.514 -1.631 1.00 96.12 77 LEU A CA 1
ATOM 603 C C . LEU A 1 77 ? -11.500 7.515 -1.001 1.00 96.12 77 LEU A C 1
ATOM 605 O O . LEU A 1 77 ? -11.380 7.263 0.195 1.00 96.12 77 LEU A O 1
ATOM 609 N N . LEU A 1 78 ? -10.453 7.806 -1.776 1.00 96.06 78 LEU A N 1
ATOM 610 C CA . LEU A 1 78 ? -9.076 7.804 -1.278 1.00 96.06 78 LEU A CA 1
ATOM 611 C C . LEU A 1 78 ? -8.807 8.921 -0.247 1.00 96.06 78 LEU A C 1
ATOM 613 O O . LEU A 1 78 ? -8.289 8.603 0.828 1.00 96.06 78 LEU A O 1
ATOM 617 N N . PRO A 1 79 ? -9.202 10.193 -0.472 1.00 96.44 79 PRO A N 1
ATOM 618 C CA . PRO A 1 79 ? -9.083 11.236 0.548 1.00 96.44 79 PRO A CA 1
ATOM 619 C C . PRO A 1 79 ? -9.876 10.928 1.823 1.00 96.44 79 PRO A C 1
ATOM 621 O O . PRO A 1 79 ? -9.368 11.126 2.931 1.00 96.44 79 PRO A O 1
ATOM 624 N N . LEU A 1 80 ? -11.099 10.400 1.682 1.00 97.38 80 LEU A N 1
ATOM 625 C CA . LEU A 1 80 ? -11.922 9.995 2.820 1.00 97.38 80 LEU A CA 1
ATOM 626 C C . LEU A 1 80 ? -11.250 8.871 3.614 1.00 97.38 80 LEU A C 1
ATOM 628 O O . LEU A 1 80 ? -11.139 8.962 4.836 1.00 97.38 80 LEU A O 1
ATOM 632 N N . LEU A 1 81 ? -10.747 7.847 2.922 1.00 97.31 81 LEU A N 1
ATOM 633 C CA . LEU A 1 81 ? -10.034 6.729 3.528 1.00 97.31 81 LEU A CA 1
ATOM 634 C C . LEU A 1 81 ? -8.803 7.213 4.306 1.00 97.31 81 LEU A C 1
ATOM 636 O O . LEU A 1 81 ? -8.611 6.822 5.456 1.00 97.31 81 LEU A O 1
ATOM 640 N N . ARG A 1 82 ? -8.014 8.128 3.731 1.00 96.94 82 ARG A N 1
ATOM 641 C CA . ARG A 1 82 ? -6.860 8.755 4.399 1.00 96.94 82 ARG A CA 1
ATOM 642 C C . ARG A 1 82 ? -7.267 9.454 5.695 1.00 96.94 82 ARG A C 1
ATOM 644 O O . ARG A 1 82 ? -6.630 9.260 6.732 1.00 96.94 82 ARG A O 1
ATOM 651 N N . HIS A 1 83 ? -8.341 10.242 5.656 1.00 96.81 83 HIS A N 1
ATOM 652 C CA . HIS A 1 83 ? -8.875 10.904 6.845 1.00 96.81 83 HIS A CA 1
ATOM 653 C C . HIS A 1 83 ? -9.336 9.893 7.906 1.00 96.81 83 HIS A C 1
ATOM 655 O O . HIS A 1 83 ? -8.984 10.029 9.079 1.00 96.81 83 HIS A O 1
ATOM 661 N N . GLN A 1 84 ? -10.071 8.853 7.506 1.00 96.81 84 GLN A N 1
ATOM 662 C CA . GLN A 1 84 ? -10.544 7.799 8.408 1.00 96.81 84 GLN A CA 1
ATOM 663 C C . GLN A 1 84 ? -9.381 7.038 9.062 1.00 96.81 84 GLN A C 1
ATOM 665 O O . GLN A 1 84 ? -9.399 6.830 10.273 1.00 96.81 84 GLN A O 1
ATOM 670 N N . ILE A 1 85 ? -8.335 6.690 8.305 1.00 96.00 85 ILE A N 1
ATOM 671 C CA . ILE A 1 85 ? -7.124 6.026 8.820 1.00 96.00 85 ILE A CA 1
ATOM 672 C C . ILE A 1 85 ? -6.407 6.909 9.842 1.00 96.00 85 ILE A C 1
ATOM 674 O O . ILE A 1 85 ? -6.031 6.432 10.915 1.00 96.00 85 ILE A O 1
ATOM 678 N N . LYS A 1 86 ? -6.234 8.200 9.536 1.00 95.62 86 LYS A N 1
ATOM 679 C CA . LYS A 1 86 ? -5.593 9.152 10.449 1.00 95.62 86 LYS A CA 1
ATOM 680 C C . LYS A 1 86 ? -6.394 9.289 11.744 1.00 95.62 86 LYS A C 1
ATOM 682 O O . LYS A 1 86 ? -5.827 9.162 12.827 1.00 95.62 86 LYS A O 1
ATOM 687 N N . THR A 1 87 ? -7.708 9.464 11.636 1.00 95.50 87 THR A N 1
ATOM 688 C CA . THR A 1 87 ? -8.618 9.571 12.785 1.00 95.50 87 THR A CA 1
ATOM 689 C C . THR A 1 87 ? -8.627 8.294 13.625 1.00 95.50 87 THR A C 1
ATOM 691 O O . THR A 1 87 ? -8.554 8.367 14.854 1.00 95.50 87 THR A O 1
ATOM 694 N N . LEU A 1 88 ? -8.632 7.119 12.989 1.00 95.31 88 LEU A N 1
ATOM 695 C CA . LEU A 1 88 ? -8.521 5.830 13.669 1.00 95.31 88 LEU A CA 1
ATOM 696 C C . LEU A 1 88 ? -7.184 5.700 14.411 1.00 95.31 88 LEU A C 1
ATOM 698 O O . LEU A 1 88 ? -7.164 5.357 15.592 1.00 95.31 88 LEU A O 1
ATOM 702 N N . SER A 1 89 ? -6.069 6.016 13.747 1.00 95.06 89 SER A N 1
ATOM 703 C CA . SER A 1 89 ? -4.730 5.970 14.344 1.00 95.06 89 SER A CA 1
ATOM 704 C C . SER A 1 89 ? -4.607 6.913 15.543 1.00 95.06 89 SER A C 1
ATOM 706 O O . SER A 1 89 ? -4.035 6.532 16.564 1.00 95.06 89 SER A O 1
ATOM 708 N N . SER A 1 90 ? -5.168 8.122 15.469 1.00 93.19 90 SER A N 1
ATOM 709 C CA . SER A 1 90 ? -5.204 9.063 16.596 1.00 93.19 90 SER A CA 1
ATOM 710 C C . SER A 1 90 ? -6.107 8.583 17.735 1.00 93.19 90 SER A C 1
ATOM 712 O O . SER A 1 90 ? -5.738 8.713 18.898 1.00 93.19 90 SER A O 1
ATOM 714 N N . SER A 1 91 ? -7.255 7.978 17.420 1.00 92.38 91 SER A N 1
ATOM 715 C CA . SER A 1 91 ? -8.205 7.465 18.421 1.00 92.38 91 SER A CA 1
ATOM 716 C C . SER A 1 91 ? -7.677 6.244 19.176 1.00 92.38 91 SER A C 1
ATOM 718 O O . SER A 1 91 ? -8.101 5.978 20.299 1.00 92.38 91 SER A O 1
ATOM 720 N N . LEU A 1 92 ? -6.723 5.517 18.588 1.00 92.31 92 LEU A N 1
ATOM 721 C CA . LEU A 1 92 ? -6.074 4.348 19.177 1.00 92.31 92 LEU A CA 1
ATOM 722 C C . LEU A 1 92 ? -4.882 4.693 20.092 1.00 92.31 92 LEU A C 1
ATOM 724 O O . LEU A 1 92 ? -3.963 3.886 20.250 1.00 92.31 92 LEU A O 1
ATOM 728 N N . ASP A 1 93 ? -4.876 5.874 20.719 1.00 90.56 93 ASP A N 1
ATOM 729 C CA . ASP A 1 93 ? -3.884 6.201 21.745 1.00 90.56 93 ASP A CA 1
ATOM 730 C C . ASP A 1 93 ? -4.169 5.459 23.070 1.00 90.56 93 ASP A C 1
ATOM 732 O O . ASP A 1 93 ? -5.216 5.664 23.692 1.00 90.56 93 ASP A O 1
ATOM 736 N N . PRO A 1 94 ? -3.250 4.612 23.571 1.00 85.81 94 PRO A N 1
ATOM 737 C CA . PRO A 1 94 ? -3.517 3.805 24.760 1.00 85.81 94 PRO A CA 1
ATOM 738 C C . PRO A 1 94 ? -3.693 4.607 26.052 1.00 85.81 94 PRO A C 1
ATOM 740 O O . PRO A 1 94 ? -4.302 4.101 26.999 1.00 85.81 94 PRO A O 1
ATOM 743 N N . SER A 1 95 ? -3.121 5.810 26.134 1.00 85.50 95 SER A N 1
ATOM 744 C CA . SER A 1 95 ? -3.254 6.677 27.305 1.00 85.50 95 SER A CA 1
ATOM 745 C C . SER A 1 95 ? -4.649 7.280 27.346 1.00 85.50 95 SER A C 1
ATOM 747 O O . SER A 1 95 ? -5.281 7.272 28.402 1.00 85.50 95 SER A O 1
ATOM 749 N N . ASP A 1 96 ? -5.154 7.729 26.200 1.00 84.69 96 ASP A N 1
ATOM 750 C CA . ASP A 1 96 ? -6.486 8.322 26.092 1.00 84.69 96 ASP A CA 1
ATOM 751 C C . ASP A 1 96 ? -7.599 7.278 26.179 1.00 84.69 96 ASP A C 1
ATOM 753 O O . ASP A 1 96 ? -8.570 7.481 26.909 1.00 84.69 96 ASP A O 1
ATOM 757 N N . LEU A 1 97 ? -7.412 6.107 25.561 1.00 85.25 97 LEU A N 1
ATOM 758 C CA . LEU A 1 97 ? -8.347 4.984 25.675 1.00 85.25 97 LEU A CA 1
ATOM 759 C C . LEU A 1 97 ? -8.544 4.514 27.115 1.00 85.25 97 LEU A C 1
ATOM 761 O O . LEU A 1 97 ? -9.597 3.987 27.451 1.00 85.25 97 LEU A O 1
ATOM 765 N N . ARG A 1 98 ? -7.546 4.680 27.990 1.00 81.56 98 ARG A N 1
ATOM 766 C CA . ARG A 1 98 ? -7.655 4.283 29.401 1.00 81.56 98 ARG A CA 1
ATOM 767 C C . ARG A 1 98 ? -8.396 5.299 30.269 1.00 81.56 98 ARG A C 1
ATOM 769 O O . ARG A 1 98 ? -8.871 4.884 31.323 1.00 81.56 98 ARG A O 1
ATOM 776 N N . LYS A 1 99 ? -8.469 6.574 29.865 1.00 84.44 99 LYS A N 1
ATOM 777 C CA . LYS A 1 99 ? -9.137 7.643 30.629 1.00 84.44 99 LYS A CA 1
ATOM 778 C C . LYS A 1 99 ? -10.656 7.549 30.509 1.00 84.44 99 LYS A C 1
ATOM 780 O O . LYS A 1 99 ? -11.339 7.605 31.522 1.00 84.44 99 LYS A O 1
ATOM 785 N N . ASP A 1 100 ? -11.155 7.356 29.291 1.00 83.56 100 ASP A N 1
ATOM 786 C CA . ASP A 1 100 ? -12.587 7.282 28.994 1.00 83.56 100 ASP A CA 1
ATOM 787 C C . ASP A 1 100 ? -12.885 6.099 28.064 1.00 83.56 100 ASP A C 1
ATOM 789 O O . ASP A 1 100 ? -13.054 6.235 26.854 1.00 83.56 100 ASP A O 1
ATOM 793 N N . LYS A 1 101 ? -12.867 4.892 28.636 1.00 83.81 101 LYS A N 1
ATOM 794 C CA . LYS A 1 101 ? -12.966 3.650 27.857 1.00 83.81 101 LYS A CA 1
ATOM 795 C C . LYS A 1 101 ? -14.278 3.537 27.081 1.00 83.81 101 LYS A C 1
ATOM 797 O O . LYS A 1 101 ? -14.242 3.104 25.939 1.00 83.81 101 LYS A O 1
ATOM 802 N N . CYS A 1 102 ? -15.415 3.883 27.685 1.00 85.31 102 CYS A N 1
ATOM 803 C CA . CYS A 1 102 ? -16.730 3.608 27.096 1.00 85.31 102 CYS A CA 1
ATOM 804 C C . CYS A 1 102 ? -16.950 4.427 25.818 1.00 85.31 102 CYS A C 1
ATOM 806 O O . CYS A 1 102 ? -17.049 3.855 24.733 1.00 85.31 102 CYS A O 1
ATOM 808 N N . HIS A 1 103 ? -16.886 5.758 25.925 1.00 87.06 103 HIS A N 1
ATOM 809 C CA . HIS A 1 103 ? -17.108 6.657 24.791 1.00 87.06 103 HIS A CA 1
ATOM 810 C C . HIS A 1 103 ? -16.076 6.452 23.677 1.00 87.06 103 HIS A C 1
ATOM 812 O O . HIS A 1 103 ? -16.387 6.557 22.492 1.00 87.06 103 HIS A O 1
ATOM 818 N N . LYS A 1 104 ? -14.824 6.125 24.026 1.00 90.38 104 LYS A N 1
ATOM 819 C CA . LYS A 1 104 ? -13.792 5.879 23.013 1.00 90.38 104 LYS A CA 1
ATOM 820 C C . LYS A 1 104 ? -13.995 4.568 22.260 1.00 90.38 104 LYS A C 1
ATOM 822 O O . LYS A 1 104 ? -13.705 4.520 21.068 1.00 90.38 104 LYS A O 1
ATOM 827 N N . LEU A 1 105 ? -14.481 3.515 22.920 1.00 91.31 105 LEU A N 1
ATOM 828 C CA . LEU A 1 105 ? -14.821 2.269 22.233 1.00 91.31 105 LEU A CA 1
ATOM 829 C C . LEU A 1 105 ? -16.030 2.460 21.311 1.00 91.31 105 LEU A C 1
ATOM 831 O O . LEU A 1 105 ? -16.017 1.928 20.207 1.00 91.31 105 LEU A O 1
ATOM 835 N N . GLU A 1 106 ? -17.023 3.258 21.707 1.00 92.50 106 GLU A N 1
ATOM 836 C CA . GLU A 1 106 ? -18.144 3.639 20.833 1.00 92.50 106 GLU A CA 1
ATOM 837 C C . GLU A 1 106 ? -17.670 4.406 19.592 1.00 92.50 106 GLU A C 1
ATOM 839 O O . GLU A 1 106 ? -18.032 4.044 18.473 1.00 92.50 106 GLU A O 1
ATOM 844 N N . LEU A 1 107 ? -16.775 5.385 19.765 1.00 92.75 107 LEU A N 1
ATOM 845 C CA . LEU A 1 107 ? -16.153 6.095 18.644 1.00 92.75 107 LEU A CA 1
ATOM 846 C C . LEU A 1 107 ? -15.408 5.134 17.704 1.00 92.75 107 LEU A C 1
ATOM 848 O O . LEU A 1 107 ? -15.505 5.257 16.486 1.00 92.75 107 LEU A O 1
ATOM 852 N N . ILE A 1 108 ? -14.679 4.154 18.248 1.00 95.19 108 ILE A N 1
ATOM 853 C CA . ILE A 1 108 ? -13.991 3.141 17.435 1.00 95.19 108 ILE A CA 1
ATOM 854 C C . ILE A 1 108 ? -14.995 2.291 16.649 1.00 95.19 108 ILE A C 1
ATOM 856 O O . ILE A 1 108 ? -14.749 2.025 15.477 1.00 95.19 108 ILE A O 1
ATOM 860 N N . VAL A 1 109 ? -16.119 1.890 17.250 1.00 95.50 109 VAL A N 1
ATOM 861 C CA . VAL A 1 109 ? -17.177 1.136 16.553 1.00 95.50 109 VAL A CA 1
ATOM 862 C C . VAL A 1 109 ? -17.759 1.953 15.398 1.00 95.50 109 VAL A C 1
ATOM 864 O O . VAL A 1 109 ? -17.924 1.426 14.296 1.00 95.50 109 VAL A O 1
ATOM 867 N N . GLN A 1 110 ? -18.012 3.246 15.611 1.00 95.88 110 GLN A N 1
ATOM 868 C CA . GLN A 1 110 ? -18.470 4.136 14.546 1.00 95.88 110 GLN A CA 1
ATOM 869 C C . GLN A 1 110 ? -17.438 4.222 13.410 1.00 95.88 110 GLN A C 1
ATOM 871 O O . GLN A 1 110 ? -17.778 3.989 12.249 1.00 95.88 110 GLN A O 1
ATOM 876 N N . LEU A 1 111 ? -16.166 4.459 13.747 1.00 95.06 111 LEU A N 1
ATOM 877 C CA . LEU A 1 111 ? -15.075 4.500 12.771 1.00 95.06 111 LEU A CA 1
ATOM 878 C C . LEU A 1 111 ? -14.929 3.174 12.014 1.00 95.06 111 LEU A C 1
ATOM 880 O O . LEU A 1 111 ? -14.655 3.193 10.818 1.00 95.06 111 LEU A O 1
ATOM 884 N N . GLN A 1 112 ? -15.135 2.025 12.667 1.00 95.75 112 GLN A N 1
ATOM 885 C CA . GLN A 1 112 ? -15.143 0.721 12.000 1.00 95.75 112 GLN A CA 1
ATOM 886 C C . GLN A 1 112 ? -16.257 0.630 10.959 1.00 95.75 112 GLN A C 1
ATOM 888 O O . GLN A 1 112 ? -15.995 0.201 9.838 1.00 95.75 112 GLN A O 1
ATOM 893 N N . SER A 1 113 ? -17.479 1.046 11.295 1.00 95.31 113 SER A N 1
ATOM 894 C CA . SER A 1 113 ? -18.609 1.026 10.360 1.00 95.31 113 SER A CA 1
ATOM 895 C C . SER A 1 113 ? -18.352 1.914 9.139 1.00 95.31 113 SER A C 1
ATOM 897 O O . SER A 1 113 ? -18.474 1.461 7.998 1.00 95.31 113 SER A O 1
ATOM 899 N N . GLU A 1 114 ? -17.933 3.159 9.372 1.00 96.06 114 GLU A N 1
ATOM 900 C CA . GLU A 1 114 ? -17.620 4.119 8.308 1.00 96.06 114 GLU A CA 1
ATOM 901 C C . GLU A 1 114 ? -16.472 3.626 7.417 1.00 96.06 114 GLU A C 1
ATOM 903 O O . GLU A 1 114 ? -16.566 3.671 6.189 1.00 96.06 114 GLU A O 1
ATOM 908 N N . LEU A 1 115 ? -15.408 3.097 8.026 1.00 95.81 115 LEU A N 1
ATOM 909 C CA . LEU A 1 115 ? -14.261 2.553 7.309 1.00 95.81 115 LEU A CA 1
ATOM 910 C C . LEU A 1 115 ? -14.630 1.305 6.504 1.00 95.81 115 LEU A C 1
ATOM 912 O O . LEU A 1 115 ? -14.188 1.150 5.369 1.00 95.81 115 LEU A O 1
ATOM 916 N N . GLY A 1 116 ? -15.457 0.423 7.067 1.00 95.00 116 GLY A N 1
ATOM 917 C CA . GLY A 1 116 ? -15.944 -0.770 6.383 1.00 95.00 116 GLY A CA 1
ATOM 918 C C . GLY A 1 116 ? -16.725 -0.423 5.115 1.00 95.00 116 GLY A C 1
ATOM 919 O O . GLY A 1 116 ? -16.520 -1.062 4.083 1.00 95.00 116 GLY A O 1
ATOM 920 N N . HIS A 1 117 ? -17.565 0.613 5.167 1.00 95.19 117 HIS A N 1
ATOM 921 C CA . HIS A 1 117 ? -18.279 1.118 3.997 1.00 95.19 117 HIS A CA 1
ATOM 922 C C . HIS A 1 117 ? -17.314 1.669 2.933 1.00 95.19 117 HIS A C 1
ATOM 924 O O . HIS A 1 117 ? -17.359 1.223 1.783 1.00 95.19 117 HIS A O 1
ATOM 930 N N . THR A 1 118 ? -16.391 2.563 3.313 1.00 96.50 118 THR A N 1
ATOM 931 C CA . THR A 1 118 ? -15.393 3.129 2.386 1.00 96.50 118 THR A CA 1
ATOM 932 C C . THR A 1 118 ? -14.537 2.038 1.740 1.00 96.50 118 THR A C 1
ATOM 934 O O . THR A 1 118 ? -14.370 2.024 0.522 1.00 96.50 118 THR A O 1
ATOM 937 N N . MET A 1 119 ? -14.040 1.075 2.524 1.00 94.94 119 MET A N 1
ATOM 938 C CA . MET A 1 119 ? -13.234 -0.043 2.021 1.00 94.94 119 MET A CA 1
ATOM 939 C C . MET A 1 119 ? -14.011 -0.917 1.035 1.00 94.94 119 MET A C 1
ATOM 941 O O . MET A 1 119 ? -13.472 -1.291 -0.007 1.00 94.94 119 MET A O 1
ATOM 945 N N . GLY A 1 120 ? -15.286 -1.201 1.316 1.00 93.31 120 GLY A N 1
ATOM 946 C CA . GLY A 1 120 ? -16.153 -1.925 0.388 1.00 93.31 120 GLY A CA 1
ATOM 947 C C . GLY A 1 120 ? -16.303 -1.202 -0.953 1.00 93.31 120 GLY A C 1
ATOM 948 O O . GLY A 1 120 ? -16.209 -1.830 -2.007 1.00 93.31 120 GLY A O 1
ATOM 949 N N . GLN A 1 121 ? -16.456 0.124 -0.927 1.00 94.38 121 GLN A N 1
ATOM 950 C CA . GLN A 1 121 ? -16.525 0.940 -2.142 1.00 94.38 121 GLN A CA 1
ATOM 951 C C . GLN A 1 121 ? -15.190 0.989 -2.895 1.00 94.38 121 GLN A C 1
ATOM 953 O O . GLN A 1 121 ? -15.192 0.877 -4.120 1.00 94.38 121 GLN A O 1
ATOM 958 N N . VAL A 1 122 ? -14.056 1.098 -2.193 1.00 93.38 122 VAL A N 1
ATOM 959 C CA . VAL A 1 122 ? -12.713 1.057 -2.801 1.00 93.38 122 VAL A CA 1
ATOM 960 C C . VAL A 1 122 ? -12.480 -0.279 -3.504 1.00 93.38 122 VAL A C 1
ATOM 962 O O . VAL A 1 122 ? -12.098 -0.290 -4.672 1.00 93.38 122 VAL A O 1
ATOM 965 N N . VAL A 1 123 ? -12.776 -1.401 -2.841 1.00 90.62 123 VAL A N 1
ATOM 966 C CA . VAL A 1 123 ? -12.658 -2.749 -3.422 1.00 90.62 123 VAL A CA 1
ATOM 967 C C . VAL A 1 123 ? -13.604 -2.927 -4.615 1.00 90.62 123 VAL A C 1
ATOM 969 O O . VAL A 1 123 ? -13.203 -3.462 -5.648 1.00 90.62 123 VAL A O 1
ATOM 972 N N . SER A 1 124 ? -14.839 -2.429 -4.526 1.00 88.81 124 SER A N 1
ATOM 973 C CA . SER A 1 124 ? -15.786 -2.445 -5.648 1.00 88.81 124 SER A CA 1
ATOM 974 C C . SER A 1 124 ? -15.287 -1.623 -6.846 1.00 88.81 124 SER A C 1
ATOM 976 O O . SER A 1 124 ? -15.362 -2.084 -7.983 1.00 88.81 124 SER A O 1
ATOM 978 N N . CYS A 1 125 ? -14.711 -0.440 -6.616 1.00 88.44 125 CYS A N 1
ATOM 979 C CA . CYS A 1 125 ? -14.111 0.351 -7.691 1.00 88.44 125 CYS A CA 1
ATOM 980 C C . CYS A 1 125 ? -12.891 -0.362 -8.289 1.00 88.44 125 CYS A C 1
ATOM 982 O O . CYS A 1 125 ? -12.756 -0.423 -9.506 1.00 88.44 125 CYS A O 1
ATOM 984 N N . ALA A 1 126 ? -12.032 -0.951 -7.456 1.00 86.31 126 ALA A N 1
ATOM 985 C CA . ALA A 1 126 ? -10.843 -1.672 -7.904 1.00 86.31 126 ALA A CA 1
ATOM 986 C C . ALA A 1 126 ? -11.188 -2.896 -8.761 1.00 86.31 126 ALA A C 1
ATOM 988 O O . ALA A 1 126 ? -10.565 -3.118 -9.795 1.00 86.31 126 ALA A O 1
ATOM 989 N N . THR A 1 127 ? -12.193 -3.672 -8.353 1.00 83.00 127 THR A N 1
ATOM 990 C CA . THR A 1 127 ? -12.675 -4.838 -9.111 1.00 83.00 127 THR A CA 1
ATOM 991 C C . THR A 1 127 ? -13.308 -4.434 -10.440 1.00 83.00 127 THR A C 1
ATOM 993 O O . THR A 1 127 ? -13.068 -5.103 -11.438 1.00 83.00 127 THR A O 1
ATOM 996 N N . PHE A 1 128 ? -14.022 -3.305 -10.494 1.00 82.75 128 PHE A N 1
ATOM 997 C CA . PHE A 1 128 ? -14.540 -2.746 -11.747 1.00 82.75 128 PHE A CA 1
ATOM 998 C C . PHE A 1 128 ? -13.424 -2.266 -12.692 1.00 82.75 128 PHE A C 1
ATOM 1000 O O . PHE A 1 128 ? -13.485 -2.472 -13.900 1.00 82.75 128 PHE A O 1
ATOM 1007 N N . ILE A 1 129 ? -12.395 -1.615 -12.145 1.00 77.00 129 ILE A N 1
ATOM 1008 C CA . ILE A 1 129 ? -11.264 -1.058 -12.907 1.00 77.00 129 ILE A CA 1
ATOM 1009 C C . ILE A 1 129 ? -10.256 -2.150 -13.324 1.00 77.00 129 ILE A C 1
ATOM 1011 O O . ILE A 1 129 ? -9.440 -1.923 -14.225 1.00 77.00 129 ILE A O 1
ATOM 1015 N N . SER A 1 130 ? -10.334 -3.324 -12.684 1.00 72.50 130 SER A N 1
ATOM 1016 C CA . SER A 1 130 ? -9.422 -4.461 -12.824 1.00 72.50 130 SER A CA 1
ATOM 1017 C C . SER A 1 130 ? -9.136 -4.807 -14.290 1.00 72.50 130 SER A C 1
ATOM 1019 O O . SER A 1 130 ? -10.048 -4.696 -15.110 1.00 72.50 130 SER A O 1
ATOM 1021 N N . PRO A 1 131 ? -7.893 -5.187 -14.639 1.00 65.75 131 PRO A N 1
ATOM 1022 C CA . PRO A 1 131 ? -7.492 -5.567 -15.997 1.00 65.75 131 PRO A CA 1
ATOM 1023 C C . PRO A 1 131 ? -8.380 -6.646 -16.642 1.00 65.75 131 PRO A C 1
ATOM 1025 O O . PRO A 1 131 ? -9.043 -7.419 -15.948 1.00 65.75 131 PRO A O 1
ATOM 1028 N N . ARG A 1 132 ? -8.393 -6.708 -17.984 1.00 63.56 132 ARG A N 1
ATOM 1029 C CA . ARG A 1 132 ? -9.077 -7.804 -18.704 1.00 63.56 132 ARG A CA 1
ATOM 1030 C C . ARG A 1 132 ? -8.442 -9.158 -18.318 1.00 63.56 132 ARG A C 1
ATOM 1032 O O . ARG A 1 132 ? -7.282 -9.188 -17.901 1.00 63.56 132 ARG A O 1
ATOM 1039 N N . PRO A 1 133 ? -9.162 -10.289 -18.460 1.00 55.22 133 PRO A N 1
ATOM 1040 C CA . PRO A 1 133 ? -8.565 -11.609 -18.270 1.00 55.22 133 PRO A CA 1
ATOM 1041 C C . PRO A 1 133 ? -7.302 -11.757 -19.127 1.00 55.22 133 PRO A C 1
ATOM 1043 O O . PRO A 1 133 ? -7.297 -11.325 -20.279 1.00 55.22 133 PRO A O 1
ATOM 1046 N N . LEU A 1 134 ? -6.262 -12.405 -18.586 1.00 44.00 134 LEU A N 1
ATOM 1047 C CA . LEU A 1 134 ? -4.961 -12.625 -19.247 1.00 44.00 134 LEU A CA 1
ATOM 1048 C C . LEU A 1 134 ? -5.057 -13.311 -20.626 1.00 44.00 134 LEU A C 1
ATOM 1050 O O . LEU A 1 134 ? -4.096 -13.270 -21.384 1.00 44.00 134 LEU A O 1
ATOM 1054 N N . PHE A 1 135 ? -6.202 -13.924 -20.944 1.00 43.81 135 PHE A N 1
ATOM 1055 C CA . PHE A 1 135 ? -6.479 -14.621 -22.204 1.00 43.81 135 PHE A CA 1
ATOM 1056 C C . PHE A 1 135 ? -7.224 -13.771 -23.245 1.00 43.81 135 PHE A C 1
ATOM 1058 O O . PHE A 1 135 ? -7.567 -14.275 -24.311 1.00 43.81 135 PHE A O 1
ATOM 1065 N N . SER A 1 136 ? -7.499 -12.494 -22.961 1.00 49.34 136 SER A N 1
ATOM 1066 C CA . SER A 1 136 ? -7.849 -11.556 -24.030 1.00 49.34 136 SER A CA 1
ATOM 1067 C C . SER A 1 136 ? -6.614 -11.391 -24.916 1.00 49.34 136 SER A C 1
ATOM 1069 O O . SER A 1 136 ? -5.525 -11.244 -24.356 1.00 49.34 136 SER A O 1
ATOM 1071 N N . PRO A 1 137 ? -6.744 -11.381 -26.257 1.00 50.16 137 PRO A N 1
ATOM 1072 C CA . PRO A 1 137 ? -5.632 -11.027 -27.126 1.00 50.16 137 PRO A CA 1
ATOM 1073 C C . PRO A 1 137 ? -5.004 -9.740 -26.595 1.00 50.16 137 PRO A C 1
ATOM 1075 O O . PRO A 1 137 ? -5.726 -8.768 -26.343 1.00 50.16 137 PRO A O 1
ATOM 1078 N N . ILE A 1 138 ? -3.695 -9.770 -26.336 1.00 53.53 138 ILE A N 1
ATOM 1079 C CA . ILE A 1 138 ? -2.931 -8.554 -26.086 1.00 53.53 138 ILE A CA 1
ATOM 1080 C C . ILE A 1 138 ? -3.027 -7.799 -27.404 1.00 53.53 138 ILE A C 1
ATOM 1082 O O . ILE A 1 138 ? -2.367 -8.158 -28.377 1.00 53.53 138 ILE A O 1
ATOM 1086 N N . GLU A 1 139 ? -3.918 -6.816 -27.474 1.00 55.91 139 GLU A N 1
ATOM 1087 C CA . GLU A 1 139 ? -3.799 -5.784 -28.489 1.00 55.91 139 GLU A CA 1
ATOM 1088 C C . GLU A 1 139 ? -2.507 -5.046 -28.134 1.00 55.91 139 GLU A C 1
ATOM 1090 O O . GLU A 1 139 ? -2.477 -4.181 -27.264 1.00 55.91 139 GLU A O 1
ATOM 1095 N N . THR A 1 140 ? -1.414 -5.484 -28.760 1.00 56.75 140 THR A N 1
ATOM 1096 C CA . THR A 1 140 ? -0.063 -4.908 -28.677 1.00 56.75 140 THR A CA 1
ATOM 1097 C C . THR A 1 140 ? -0.052 -3.429 -29.061 1.00 56.75 140 THR A C 1
ATOM 1099 O O . THR A 1 140 ? 0.898 -2.712 -28.751 1.00 56.75 140 THR A O 1
ATOM 1102 N N . ASP A 1 141 ? -1.124 -2.966 -29.705 1.00 65.00 141 ASP A N 1
ATOM 1103 C CA . ASP A 1 141 ? -1.307 -1.609 -30.178 1.00 65.00 141 ASP A CA 1
ATOM 1104 C C . ASP A 1 141 ? -2.453 -0.891 -29.444 1.00 65.00 141 ASP A C 1
ATOM 1106 O O . ASP A 1 141 ? -3.484 -0.566 -30.023 1.00 65.00 141 ASP A O 1
ATOM 1110 N N . ASP A 1 142 ? -2.294 -0.654 -28.138 1.00 76.44 142 ASP A N 1
ATOM 1111 C CA . ASP A 1 142 ? -3.264 0.083 -27.315 1.00 76.44 142 ASP A CA 1
ATOM 1112 C C . ASP A 1 142 ? -2.892 1.562 -27.090 1.00 76.44 142 ASP A C 1
ATOM 1114 O O . ASP A 1 142 ? -3.473 2.236 -26.234 1.00 76.44 142 ASP A O 1
ATOM 1118 N N . HIS A 1 143 ? -1.950 2.104 -27.874 1.00 74.25 143 HIS A N 1
ATOM 1119 C CA . HIS A 1 143 ? -1.420 3.464 -27.701 1.00 74.25 143 HIS A CA 1
ATOM 1120 C C . HIS A 1 143 ? -2.522 4.544 -27.694 1.00 74.25 143 HIS A C 1
ATOM 1122 O O . HIS A 1 143 ? -2.463 5.496 -26.911 1.00 74.25 143 HIS A O 1
ATOM 1128 N N . TYR A 1 144 ? -3.582 4.360 -28.488 1.00 73.88 144 TYR A N 1
ATOM 1129 C CA . TYR A 1 144 ? -4.711 5.288 -28.604 1.00 73.88 144 TYR A CA 1
ATOM 1130 C C . TYR A 1 144 ? -5.688 5.248 -27.413 1.00 73.88 144 TYR A C 1
ATOM 1132 O O . TYR A 1 144 ? -6.529 6.143 -27.279 1.00 73.88 144 TYR A O 1
ATOM 1140 N N . LEU A 1 145 ? -5.588 4.249 -26.524 1.00 73.94 145 LEU A N 1
ATOM 1141 C CA . LEU A 1 145 ? -6.530 4.041 -25.417 1.00 73.94 145 LEU A CA 1
ATOM 1142 C C . LEU A 1 145 ? -6.321 4.987 -24.223 1.00 73.94 145 LEU A C 1
ATOM 1144 O O . LEU A 1 145 ? -7.213 5.086 -23.375 1.00 73.94 145 LEU A O 1
ATOM 1148 N N . LYS A 1 146 ? -5.205 5.731 -24.161 1.00 80.00 146 LYS A N 1
ATOM 1149 C CA . LYS A 1 146 ? -4.923 6.743 -23.120 1.00 80.00 146 LYS A CA 1
ATOM 1150 C C . LYS A 1 146 ? -5.119 6.187 -21.695 1.00 80.00 146 LYS A C 1
ATOM 1152 O O . LYS A 1 146 ? -4.379 5.313 -21.261 1.00 80.00 146 LYS A O 1
ATOM 1157 N N . ASP A 1 147 ? -6.141 6.649 -20.972 1.00 72.50 147 ASP A N 1
ATOM 1158 C CA . ASP A 1 147 ? -6.497 6.174 -19.628 1.00 72.50 147 ASP A CA 1
ATOM 1159 C C . ASP A 1 147 ? -6.814 4.672 -19.565 1.00 72.50 147 ASP A C 1
ATOM 1161 O O . ASP A 1 147 ? -6.612 4.036 -18.529 1.00 72.50 147 ASP A O 1
ATOM 1165 N N . LEU A 1 148 ? -7.323 4.113 -20.665 1.00 74.69 148 LEU A N 1
ATOM 1166 C CA . LEU A 1 148 ? -7.714 2.712 -20.766 1.00 74.69 148 LEU A CA 1
ATOM 1167 C C . LEU A 1 148 ? -6.564 1.783 -21.156 1.00 74.69 148 LEU A C 1
ATOM 1169 O O . LEU A 1 148 ? -6.804 0.575 -21.213 1.00 74.69 148 LEU A O 1
ATOM 1173 N N . LYS A 1 149 ? -5.345 2.306 -21.377 1.00 82.25 149 LYS A N 1
ATOM 1174 C CA . LYS A 1 149 ? -4.171 1.457 -21.596 1.00 82.25 149 LYS A CA 1
ATOM 1175 C C . LYS A 1 149 ? -4.077 0.411 -20.499 1.00 82.25 149 LYS A C 1
ATOM 1177 O O . LYS A 1 149 ? -4.206 0.705 -19.301 1.00 82.25 149 LYS A O 1
ATOM 1182 N N . GLU A 1 150 ? -3.829 -0.820 -20.907 1.00 81.00 150 GLU A N 1
ATOM 1183 C CA . GLU A 1 150 ? -3.805 -1.949 -19.990 1.00 81.00 150 GLU A CA 1
ATOM 1184 C C . GLU A 1 150 ? -2.671 -1.797 -18.960 1.00 81.00 150 GLU A C 1
ATOM 1186 O O . GLU A 1 150 ? -2.852 -2.135 -17.787 1.00 81.00 150 GLU A O 1
ATOM 1191 N N . PHE A 1 151 ? -1.550 -1.175 -19.349 1.00 82.19 151 PHE A N 1
ATOM 1192 C CA . PHE A 1 151 ? -0.475 -0.748 -18.451 1.00 82.19 151 PHE A CA 1
ATOM 1193 C C . PHE A 1 151 ? -1.008 0.069 -17.268 1.00 82.19 151 PHE A C 1
ATOM 1195 O O . PHE A 1 151 ? -0.748 -0.264 -16.105 1.00 82.19 151 PHE A O 1
ATOM 1202 N N . ARG A 1 152 ? -1.803 1.112 -17.552 1.00 82.12 152 ARG A N 1
ATOM 1203 C CA . ARG A 1 152 ? -2.366 1.984 -16.519 1.00 82.12 152 ARG A CA 1
ATOM 1204 C C . ARG A 1 152 ? -3.325 1.202 -15.622 1.00 82.12 152 ARG A C 1
ATOM 1206 O O . ARG A 1 152 ? -3.201 1.238 -14.398 1.00 82.12 152 ARG A O 1
ATOM 1213 N N . ARG A 1 153 ? -4.236 0.420 -16.199 1.00 82.81 153 ARG A N 1
ATOM 1214 C CA . ARG A 1 153 ? -5.209 -0.370 -15.425 1.00 82.81 153 ARG A CA 1
ATOM 1215 C C . ARG A 1 153 ? -4.550 -1.401 -14.510 1.00 82.81 153 ARG A C 1
ATOM 1217 O O . ARG A 1 153 ? -4.887 -1.465 -13.326 1.00 82.81 153 ARG A O 1
ATOM 1224 N N . LYS A 1 154 ? -3.579 -2.167 -15.022 1.00 80.94 154 LYS A N 1
ATOM 1225 C CA . LYS A 1 154 ? -2.824 -3.165 -14.246 1.00 80.94 154 LYS A CA 1
ATOM 1226 C C . LYS A 1 154 ? -2.082 -2.520 -13.080 1.00 80.94 154 LYS A C 1
ATOM 1228 O O . LYS A 1 154 ? -2.198 -2.992 -11.947 1.00 80.94 154 LYS A O 1
ATOM 1233 N N . LYS A 1 155 ? -1.350 -1.430 -13.330 1.00 81.88 155 LYS A N 1
ATOM 1234 C CA . LYS A 1 155 ? -0.598 -0.718 -12.285 1.00 81.88 155 LYS A CA 1
ATOM 1235 C C . LYS A 1 155 ? -1.520 -0.083 -11.246 1.00 81.88 155 LYS A C 1
ATOM 1237 O O . LYS A 1 155 ? -1.252 -0.215 -10.053 1.00 81.88 155 LYS A O 1
ATOM 1242 N N . LEU A 1 156 ? -2.630 0.525 -11.665 1.00 86.25 156 LEU A N 1
ATOM 1243 C CA . LEU A 1 156 ? -3.626 1.084 -10.752 1.00 86.25 156 LEU A CA 1
ATOM 1244 C C . LEU A 1 156 ? -4.207 0.006 -9.832 1.00 86.25 156 LEU A C 1
ATOM 1246 O O . LEU A 1 156 ? -4.216 0.165 -8.611 1.00 86.25 156 LEU A O 1
ATOM 1250 N N . PHE A 1 157 ? -4.630 -1.121 -10.409 1.00 86.44 157 PHE A N 1
ATOM 1251 C CA . PHE A 1 157 ? -5.142 -2.256 -9.648 1.00 86.44 157 PHE A CA 1
ATOM 1252 C C . PHE A 1 157 ? -4.094 -2.809 -8.674 1.00 86.44 157 PHE A C 1
ATOM 1254 O O . PHE A 1 157 ? -4.415 -3.103 -7.521 1.00 86.44 157 PHE A O 1
ATOM 1261 N N . PHE A 1 158 ? -2.832 -2.906 -9.102 1.00 84.31 158 PHE A N 1
ATOM 1262 C CA . PHE A 1 158 ? -1.729 -3.333 -8.245 1.00 84.31 158 PHE A CA 1
ATOM 1263 C C . PHE A 1 158 ? -1.522 -2.384 -7.058 1.00 84.31 158 PHE A C 1
ATOM 1265 O O . PHE A 1 158 ? -1.430 -2.854 -5.925 1.00 84.31 158 PHE A O 1
ATOM 1272 N N . LYS A 1 159 ? -1.510 -1.063 -7.281 1.00 87.25 159 LYS A N 1
ATOM 1273 C CA . LYS A 1 159 ? -1.351 -0.073 -6.204 1.00 87.25 159 LYS A CA 1
ATOM 1274 C C . LYS A 1 159 ? -2.526 -0.091 -5.223 1.00 87.25 159 LYS A C 1
ATOM 1276 O O . LYS A 1 159 ? -2.299 -0.056 -4.016 1.00 87.25 159 LYS A O 1
ATOM 1281 N N . VAL A 1 160 ? -3.767 -0.234 -5.700 1.00 91.19 160 VAL A N 1
ATOM 1282 C CA . VAL A 1 160 ? -4.925 -0.417 -4.804 1.00 91.19 160 VAL A CA 1
ATOM 1283 C C . VAL A 1 160 ? -4.804 -1.724 -4.020 1.00 91.19 160 VAL A C 1
ATOM 1285 O O . VAL A 1 160 ? -5.025 -1.737 -2.813 1.00 91.19 160 VAL A O 1
ATOM 1288 N N . SER A 1 161 ? -4.393 -2.814 -4.671 1.00 89.69 161 SER A N 1
ATOM 1289 C CA . SER A 1 161 ? -4.187 -4.103 -4.001 1.00 89.69 161 SER A CA 1
ATOM 1290 C C . SER A 1 161 ? -3.115 -4.012 -2.914 1.00 89.69 161 SER A C 1
ATOM 1292 O O . SER A 1 161 ? -3.307 -4.533 -1.814 1.00 89.69 161 SER A O 1
ATOM 1294 N N . PHE A 1 162 ? -2.017 -3.303 -3.186 1.00 88.81 162 PHE A N 1
ATOM 1295 C CA . PHE A 1 162 ? -0.970 -3.032 -2.206 1.00 88.81 162 PHE A CA 1
ATOM 1296 C C . PHE A 1 162 ? -1.513 -2.237 -1.013 1.00 88.81 162 PHE A C 1
ATOM 1298 O O . PHE A 1 162 ? -1.363 -2.694 0.118 1.00 88.81 162 PHE A O 1
ATOM 1305 N N . LEU A 1 163 ? -2.239 -1.138 -1.258 1.00 93.56 163 LEU A N 1
ATOM 1306 C CA . LEU A 1 163 ? -2.893 -0.352 -0.207 1.00 93.56 163 LEU A CA 1
ATOM 1307 C C . LEU A 1 163 ? -3.829 -1.219 0.649 1.00 93.56 163 LEU A C 1
ATOM 1309 O O . LEU A 1 163 ? -3.759 -1.176 1.875 1.00 93.56 163 LEU A O 1
ATOM 1313 N N . THR A 1 164 ? -4.678 -2.053 0.037 1.00 93.12 164 THR A N 1
ATOM 1314 C CA . THR A 1 164 ? -5.580 -2.936 0.803 1.00 93.12 164 THR A CA 1
ATOM 1315 C C . THR A 1 164 ? -4.830 -3.930 1.688 1.00 93.12 164 THR A C 1
ATOM 1317 O O . THR A 1 164 ? -5.292 -4.236 2.787 1.00 93.12 164 THR A O 1
ATOM 1320 N N . ARG A 1 165 ? -3.647 -4.385 1.256 1.00 90.75 165 ARG A N 1
ATOM 1321 C CA . ARG A 1 165 ? -2.778 -5.263 2.045 1.00 90.75 165 ARG A CA 1
ATOM 1322 C C . ARG A 1 165 ? -2.075 -4.513 3.178 1.00 90.75 165 ARG A C 1
ATOM 1324 O O . ARG A 1 165 ? -1.975 -5.025 4.285 1.00 90.75 165 ARG A O 1
ATOM 1331 N N . GLU A 1 166 ? -1.615 -3.286 2.956 1.00 91.88 166 GLU A N 1
ATOM 1332 C CA . GLU A 1 166 ? -1.081 -2.459 4.049 1.00 91.88 166 GLU A CA 1
ATOM 1333 C C . GLU A 1 166 ? -2.135 -2.202 5.131 1.00 91.88 166 GLU A C 1
ATOM 1335 O O . GLU A 1 166 ? -1.851 -2.280 6.330 1.00 91.88 166 GLU A O 1
ATOM 1340 N N . LEU A 1 167 ? -3.376 -1.957 4.709 1.00 94.88 167 LEU A N 1
ATOM 1341 C CA . LEU A 1 167 ? -4.499 -1.764 5.616 1.00 94.88 167 LEU A CA 1
ATOM 1342 C C . LEU A 1 167 ? -4.883 -3.046 6.358 1.00 94.88 167 LEU A C 1
ATOM 1344 O O . LEU A 1 167 ? -5.238 -2.967 7.533 1.00 94.88 167 LEU A O 1
ATOM 1348 N N . SER A 1 168 ? -4.754 -4.226 5.744 1.00 93.56 168 SER A N 1
ATOM 1349 C CA . SER A 1 168 ? -4.993 -5.492 6.449 1.00 93.56 168 SER A CA 1
ATOM 1350 C C . SER A 1 168 ? -4.015 -5.680 7.615 1.00 93.56 168 SER A C 1
ATOM 1352 O O . SER A 1 168 ? -4.441 -6.026 8.723 1.00 93.56 168 SER A O 1
ATOM 1354 N N . PHE A 1 169 ? -2.733 -5.341 7.425 1.00 92.88 169 PHE A N 1
ATOM 1355 C CA . PHE A 1 169 ? -1.754 -5.319 8.515 1.00 92.88 169 PHE A CA 1
ATOM 1356 C C . PHE A 1 169 ? -2.111 -4.288 9.587 1.00 92.88 169 PHE A C 1
ATOM 1358 O O . PHE A 1 169 ? -2.110 -4.624 10.775 1.00 92.88 169 PHE A O 1
ATOM 1365 N N . LEU A 1 170 ? -2.469 -3.060 9.190 1.00 95.75 170 LEU A N 1
ATOM 1366 C CA . LEU A 1 170 ? -2.927 -2.019 10.115 1.00 95.75 170 LEU A CA 1
ATOM 1367 C C . LEU A 1 170 ? -4.063 -2.538 11.010 1.00 95.75 170 LEU A C 1
ATOM 1369 O O . LEU A 1 170 ? -3.973 -2.429 12.233 1.00 95.75 170 LEU A O 1
ATOM 1373 N N . PHE A 1 171 ? -5.090 -3.16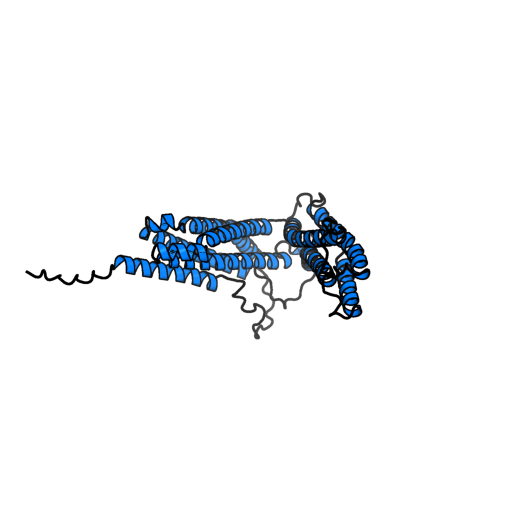2 10.425 1.00 95.69 171 PHE A N 1
ATOM 1374 C CA . PHE A 1 171 ? -6.228 -3.702 11.172 1.00 95.69 171 PHE A CA 1
ATOM 1375 C C . PHE A 1 171 ? -5.825 -4.835 12.119 1.00 95.69 171 PHE A C 1
ATOM 1377 O O . PHE A 1 171 ? -6.306 -4.881 13.254 1.00 95.69 171 PHE A O 1
ATOM 1384 N N . GLY A 1 172 ? -4.886 -5.698 11.721 1.00 95.12 172 GLY A N 1
ATOM 1385 C CA . GLY A 1 172 ? -4.308 -6.708 12.611 1.00 95.12 172 GLY A CA 1
ATOM 1386 C C . GLY A 1 172 ? -3.653 -6.097 13.859 1.00 95.12 172 GLY A C 1
ATOM 1387 O O . GLY A 1 172 ? -3.869 -6.571 14.984 1.00 95.12 172 GLY A O 1
ATOM 1388 N N . TYR A 1 173 ? -2.915 -4.994 13.698 1.00 95.75 173 TYR A N 1
ATOM 1389 C CA . TYR A 1 173 ? -2.332 -4.273 14.832 1.00 95.75 173 TYR A CA 1
ATOM 1390 C C . TYR A 1 173 ? -3.380 -3.526 15.664 1.00 95.75 173 TYR A C 1
ATOM 1392 O O . TYR A 1 173 ? -3.277 -3.539 16.893 1.00 95.75 173 TYR A O 1
ATOM 1400 N N . CYS A 1 174 ? -4.420 -2.951 15.046 1.00 95.50 174 CYS A N 1
ATOM 1401 C CA . CYS A 1 174 ? -5.567 -2.379 15.760 1.00 95.50 174 CYS A CA 1
ATOM 1402 C C . CYS A 1 174 ? -6.237 -3.434 16.653 1.00 95.50 174 CYS A C 1
ATOM 1404 O O . CYS A 1 174 ? -6.400 -3.213 17.854 1.00 95.50 174 CYS A O 1
ATOM 1406 N N . ALA A 1 175 ? -6.546 -4.613 16.103 1.00 95.62 175 ALA A N 1
ATOM 1407 C CA . ALA A 1 175 ? -7.130 -5.723 16.851 1.00 95.62 175 ALA A CA 1
ATOM 1408 C C . ALA A 1 175 ? -6.242 -6.146 18.031 1.00 95.62 175 ALA A C 1
ATOM 1410 O O . ALA A 1 175 ? -6.737 -6.329 19.146 1.00 95.62 175 ALA A O 1
ATOM 1411 N N . THR A 1 176 ? -4.930 -6.253 17.792 1.00 94.81 176 THR A N 1
ATOM 1412 C CA . THR A 1 176 ? -3.931 -6.598 18.813 1.00 94.81 176 THR A CA 1
ATOM 1413 C C . THR A 1 176 ? -3.891 -5.563 19.934 1.00 94.81 176 THR A C 1
ATOM 1415 O O . THR A 1 176 ? -3.899 -5.933 21.108 1.00 94.81 176 THR A O 1
ATOM 1418 N N . LEU A 1 177 ? -3.892 -4.269 19.602 1.00 94.56 177 LEU A N 1
ATOM 1419 C CA . LEU A 1 177 ? -3.869 -3.201 20.597 1.00 94.56 177 LEU A CA 1
ATOM 1420 C C . LEU A 1 177 ? -5.131 -3.216 21.468 1.00 94.56 177 LEU A C 1
ATOM 1422 O O . LEU A 1 177 ? -5.022 -3.141 22.691 1.00 94.56 177 LEU A O 1
ATOM 1426 N N . ILE A 1 178 ? -6.313 -3.378 20.862 1.00 94.00 178 ILE A N 1
ATOM 1427 C CA . ILE A 1 178 ? -7.584 -3.470 21.596 1.00 94.00 178 ILE A CA 1
ATOM 1428 C C . ILE A 1 178 ? -7.569 -4.652 22.576 1.00 94.00 178 ILE A C 1
ATOM 1430 O O . ILE A 1 178 ? -7.921 -4.487 23.743 1.00 94.00 178 ILE A O 1
ATOM 1434 N N . GLN A 1 179 ? -7.047 -5.814 22.170 1.00 93.06 179 GLN A N 1
ATOM 1435 C CA . GLN A 1 179 ? -6.879 -6.955 23.079 1.00 93.06 179 GLN A CA 1
ATOM 1436 C C . GLN A 1 179 ? -5.900 -6.664 24.223 1.00 93.06 179 GLN A C 1
ATOM 1438 O O . GLN A 1 179 ? -6.135 -7.055 25.369 1.00 93.06 179 GLN A O 1
ATOM 1443 N N . GLN A 1 180 ? -4.813 -5.937 23.954 1.00 91.50 180 GLN A N 1
ATOM 1444 C CA . GLN A 1 180 ? -3.849 -5.560 24.988 1.00 91.50 180 GLN A CA 1
ATOM 1445 C C . GLN A 1 180 ? -4.459 -4.641 26.062 1.00 91.50 180 GLN A C 1
ATOM 1447 O O . GLN A 1 180 ? -4.010 -4.670 27.212 1.00 91.50 180 GLN A O 1
ATOM 1452 N N . LEU A 1 181 ? -5.498 -3.860 25.746 1.00 89.31 181 LEU A N 1
ATOM 1453 C CA . LEU A 1 181 ? -6.174 -2.981 26.714 1.00 89.31 181 LEU A CA 1
ATOM 1454 C C . LEU A 1 181 ? -6.940 -3.739 27.806 1.00 89.31 181 LEU A C 1
ATOM 1456 O O . LEU A 1 181 ? -7.182 -3.174 28.877 1.00 89.31 181 LEU A O 1
ATOM 1460 N N . LYS A 1 182 ? -7.256 -5.019 27.575 1.00 89.88 182 LYS A N 1
ATOM 1461 C CA . LYS A 1 182 ? -7.856 -5.925 28.569 1.00 89.88 182 LYS A CA 1
ATOM 1462 C C . LYS A 1 182 ? -6.855 -6.365 29.641 1.00 89.88 182 LYS A C 1
ATOM 1464 O O . LYS A 1 182 ? -7.239 -6.865 30.694 1.00 89.88 182 LYS A O 1
ATOM 1469 N N . LEU A 1 183 ? -5.557 -6.218 29.376 1.00 88.06 183 LEU A N 1
ATOM 1470 C CA . LEU A 1 183 ? -4.497 -6.708 30.249 1.00 88.06 183 LEU A CA 1
ATOM 1471 C C . LEU A 1 183 ? -4.268 -5.768 31.439 1.00 88.06 183 LEU A C 1
ATOM 1473 O O . LEU A 1 183 ? -4.379 -4.542 31.338 1.00 88.06 183 LEU A O 1
ATOM 1477 N N . SER A 1 184 ? -3.827 -6.342 32.563 1.00 87.38 184 SER A N 1
ATOM 1478 C CA . SER A 1 184 ? -3.324 -5.556 33.694 1.00 87.38 184 SER A CA 1
ATOM 1479 C C . SER A 1 184 ? -2.177 -4.639 33.251 1.00 87.38 184 SER A C 1
ATOM 1481 O O . SER A 1 184 ? -1.450 -4.942 32.302 1.00 87.38 184 SER A O 1
ATOM 1483 N N . ARG A 1 185 ? -1.966 -3.513 33.945 1.00 85.94 185 ARG A N 1
ATOM 1484 C CA . ARG A 1 185 ? -0.971 -2.495 33.545 1.00 85.94 185 ARG A CA 1
ATOM 1485 C C . ARG A 1 185 ? 0.436 -3.076 33.336 1.00 85.94 185 ARG A C 1
ATOM 1487 O O . ARG A 1 185 ? 1.114 -2.697 32.384 1.00 85.94 185 ARG A O 1
ATOM 1494 N N . ASN A 1 186 ? 0.847 -4.026 34.176 1.00 88.75 186 ASN A N 1
ATOM 1495 C CA . ASN A 1 186 ? 2.156 -4.677 34.081 1.00 88.75 186 ASN A CA 1
ATOM 1496 C C . ASN A 1 186 ? 2.245 -5.643 32.893 1.00 88.75 186 ASN A C 1
ATOM 1498 O O . ASN A 1 186 ? 3.267 -5.686 32.210 1.00 88.75 186 ASN A O 1
ATOM 1502 N N . LYS A 1 187 ? 1.180 -6.406 32.618 1.00 90.06 187 LYS A N 1
ATOM 1503 C CA . LYS A 1 187 ? 1.139 -7.313 31.463 1.00 90.06 187 LYS A CA 1
ATOM 1504 C C . LYS A 1 187 ? 1.056 -6.524 30.152 1.00 90.06 187 LYS A C 1
ATOM 1506 O O . LYS A 1 187 ? 1.817 -6.815 29.239 1.00 90.06 187 LYS A O 1
ATOM 1511 N N . TYR A 1 188 ? 0.258 -5.456 30.113 1.00 88.56 188 TYR A N 1
ATOM 1512 C CA . TYR A 1 188 ? 0.224 -4.508 28.999 1.00 88.56 188 TYR A CA 1
ATOM 1513 C C . TYR A 1 188 ? 1.610 -3.930 28.687 1.00 88.56 188 TYR A C 1
ATOM 1515 O O . TYR A 1 188 ? 2.031 -3.968 27.542 1.00 88.56 188 TYR A O 1
ATOM 1523 N N . ARG A 1 189 ? 2.353 -3.435 29.690 1.00 87.44 189 ARG A N 1
ATOM 1524 C CA . ARG A 1 189 ? 3.699 -2.868 29.472 1.00 87.44 189 ARG A CA 1
ATOM 1525 C C . ARG A 1 189 ? 4.671 -3.871 28.844 1.00 87.44 189 ARG A C 1
ATOM 1527 O O . ARG A 1 189 ? 5.461 -3.479 27.992 1.00 87.44 189 ARG A O 1
ATOM 1534 N N . ARG A 1 190 ? 4.616 -5.144 29.251 1.00 89.56 190 ARG A N 1
ATOM 1535 C CA . ARG A 1 190 ? 5.437 -6.212 28.656 1.00 89.56 190 ARG A CA 1
ATOM 1536 C C . ARG A 1 190 ? 5.050 -6.471 27.202 1.00 89.56 190 ARG A C 1
ATOM 1538 O O . ARG A 1 190 ? 5.919 -6.465 26.338 1.00 89.56 190 ARG A O 1
ATOM 1545 N N . GLU A 1 191 ? 3.758 -6.622 26.929 1.00 88.56 191 GLU A N 1
ATOM 1546 C CA . GLU A 1 191 ? 3.259 -6.851 25.567 1.00 88.56 191 GLU A CA 1
ATOM 1547 C C . GLU A 1 191 ? 3.506 -5.661 24.635 1.00 88.56 191 GLU A C 1
ATOM 1549 O O . GLU A 1 191 ? 3.887 -5.851 23.485 1.00 88.56 191 GLU A O 1
ATOM 1554 N N . ALA A 1 192 ? 3.367 -4.433 25.135 1.00 88.38 192 ALA A N 1
ATOM 1555 C CA . ALA A 1 192 ? 3.652 -3.221 24.378 1.00 88.38 192 ALA A CA 1
ATOM 1556 C C . ALA A 1 192 ? 5.133 -3.129 23.979 1.00 88.38 192 ALA A C 1
ATOM 1558 O O . ALA A 1 192 ? 5.424 -2.733 22.858 1.00 88.38 192 ALA A O 1
ATOM 1559 N N . ARG A 1 193 ? 6.066 -3.546 24.851 1.00 89.50 193 ARG A N 1
ATOM 1560 C CA . ARG A 1 193 ? 7.499 -3.629 24.506 1.00 89.50 193 ARG A CA 1
ATOM 1561 C C . ARG A 1 193 ? 7.791 -4.725 23.484 1.00 89.50 193 ARG A C 1
ATOM 1563 O O . ARG A 1 193 ? 8.629 -4.525 22.619 1.00 89.50 193 ARG A O 1
ATOM 1570 N N . ARG A 1 194 ? 7.111 -5.870 23.592 1.00 89.69 194 ARG A N 1
ATOM 1571 C CA . ARG A 1 194 ? 7.333 -7.029 22.718 1.00 89.69 194 ARG A CA 1
ATOM 1572 C C . ARG A 1 194 ? 6.771 -6.827 21.312 1.00 89.69 194 ARG A C 1
ATOM 1574 O O . ARG A 1 194 ? 7.452 -7.105 20.339 1.00 89.69 194 ARG A O 1
ATOM 1581 N N . LEU A 1 195 ? 5.513 -6.401 21.216 1.00 89.81 195 LEU A N 1
ATOM 1582 C CA . LEU A 1 195 ? 4.774 -6.340 19.951 1.00 89.81 195 LEU A CA 1
ATOM 1583 C C . LEU A 1 195 ? 4.748 -4.937 19.341 1.00 89.81 195 LEU A C 1
ATOM 1585 O O . LEU A 1 195 ? 4.485 -4.805 18.152 1.00 89.81 195 LEU A O 1
ATOM 1589 N N . ASN A 1 196 ? 4.957 -3.892 20.153 1.00 92.94 196 ASN A N 1
ATOM 1590 C CA . ASN A 1 196 ? 4.901 -2.488 19.741 1.00 92.94 196 ASN A CA 1
ATOM 1591 C C . ASN A 1 196 ? 3.690 -2.149 18.845 1.00 92.94 196 ASN A C 1
ATOM 1593 O O . ASN A 1 196 ? 3.805 -1.422 17.859 1.00 92.94 196 ASN A O 1
ATOM 1597 N N . ALA A 1 197 ? 2.508 -2.680 19.185 1.00 93.44 197 ALA A N 1
ATOM 1598 C CA . ALA A 1 197 ? 1.315 -2.575 18.340 1.00 93.44 197 ALA A CA 1
ATOM 1599 C C . ALA A 1 197 ? 0.968 -1.115 17.998 1.00 93.44 197 ALA A C 1
ATOM 1601 O O . ALA A 1 197 ? 0.640 -0.808 16.857 1.00 93.44 197 ALA A O 1
ATOM 1602 N N . ARG A 1 198 ? 1.116 -0.190 18.960 1.00 94.19 198 ARG A N 1
ATOM 1603 C CA . ARG A 1 198 ? 0.900 1.245 18.726 1.00 94.19 198 ARG A CA 1
ATOM 1604 C C . ARG A 1 198 ? 1.894 1.833 17.722 1.00 94.19 198 ARG A C 1
ATOM 1606 O O . ARG A 1 198 ? 1.466 2.563 16.832 1.00 94.19 198 ARG A O 1
ATOM 1613 N N . GLY A 1 199 ? 3.184 1.515 17.843 1.00 95.00 199 GLY A N 1
ATOM 1614 C CA . GLY A 1 199 ? 4.200 1.967 16.891 1.00 95.00 199 GLY A CA 1
ATOM 1615 C C . GLY A 1 199 ? 3.939 1.437 15.481 1.00 95.00 199 GLY A C 1
ATOM 1616 O O . GLY A 1 199 ? 4.037 2.189 14.515 1.00 95.00 199 GLY A O 1
ATOM 1617 N N . MET A 1 200 ? 3.503 0.180 15.368 1.00 95.69 200 MET A N 1
ATOM 1618 C CA . MET A 1 200 ? 3.128 -0.413 14.082 1.00 95.69 200 MET A CA 1
ATOM 1619 C C . MET A 1 200 ? 1.880 0.244 13.479 1.00 95.69 200 MET A C 1
ATOM 1621 O O . MET A 1 200 ? 1.880 0.528 12.287 1.00 95.69 200 MET A O 1
ATOM 1625 N N . ILE A 1 201 ? 0.863 0.583 14.282 1.00 96.25 201 ILE A N 1
ATOM 1626 C CA . ILE A 1 201 ? -0.302 1.360 13.816 1.00 96.25 201 ILE A CA 1
ATOM 1627 C C . ILE A 1 201 ? 0.137 2.706 13.233 1.00 96.25 201 ILE A C 1
ATOM 1629 O O . ILE A 1 201 ? -0.315 3.072 12.153 1.00 96.25 201 ILE A O 1
ATOM 1633 N N . ILE A 1 202 ? 1.030 3.433 13.915 1.00 95.88 202 ILE A N 1
ATOM 1634 C CA . ILE A 1 202 ? 1.540 4.722 13.421 1.00 95.88 202 ILE A CA 1
ATOM 1635 C C . ILE A 1 202 ? 2.258 4.518 12.085 1.00 95.88 202 ILE A C 1
ATOM 1637 O O . ILE A 1 202 ? 1.899 5.172 11.106 1.00 95.88 202 ILE A O 1
ATOM 1641 N N . LYS A 1 203 ? 3.197 3.564 12.029 1.00 95.19 203 LYS A N 1
ATOM 1642 C CA . LYS A 1 203 ? 3.968 3.242 10.822 1.00 95.19 203 LYS A CA 1
ATOM 1643 C C . LYS A 1 203 ? 3.062 2.898 9.638 1.00 95.19 203 LYS A C 1
ATOM 1645 O O . LYS A 1 203 ? 3.178 3.525 8.592 1.00 95.19 203 LYS A O 1
ATOM 1650 N N . PHE A 1 204 ? 2.145 1.944 9.803 1.00 94.31 204 PHE A N 1
ATOM 1651 C CA . PHE A 1 204 ? 1.249 1.524 8.724 1.00 94.31 204 PHE A CA 1
ATOM 1652 C C . PHE A 1 204 ? 0.220 2.597 8.359 1.00 94.31 204 PHE A C 1
ATOM 1654 O O . PHE A 1 204 ? -0.140 2.699 7.194 1.00 94.31 204 PHE A O 1
ATOM 1661 N N . SER A 1 205 ? -0.221 3.438 9.302 1.00 95.19 205 SER A N 1
ATOM 1662 C CA . SER A 1 205 ? -1.089 4.580 8.973 1.00 95.19 205 SER A CA 1
ATOM 1663 C C . SER A 1 205 ? -0.371 5.643 8.134 1.00 95.19 205 SER A C 1
ATOM 1665 O O . SER A 1 205 ? -0.979 6.211 7.226 1.00 95.19 205 SER A O 1
ATOM 1667 N N . GLY A 1 206 ? 0.918 5.883 8.410 1.00 94.81 206 GLY A N 1
ATOM 1668 C CA . GLY A 1 206 ? 1.775 6.756 7.607 1.00 94.81 206 GLY A CA 1
ATOM 1669 C C . GLY A 1 206 ? 1.983 6.177 6.212 1.00 94.81 206 GLY A C 1
ATOM 1670 O O . GLY A 1 206 ? 1.601 6.810 5.238 1.00 94.81 206 GLY A O 1
ATOM 1671 N N . SER A 1 207 ? 2.435 4.921 6.142 1.00 92.38 207 SER A N 1
ATOM 1672 C CA . SER A 1 207 ? 2.639 4.192 4.882 1.00 92.38 207 SER A CA 1
ATOM 1673 C C . SER A 1 207 ? 1.378 4.171 4.013 1.00 92.38 207 SER A C 1
ATOM 1675 O O . SER A 1 207 ? 1.424 4.528 2.844 1.00 92.38 207 SER A O 1
ATOM 1677 N N . ALA A 1 208 ? 0.213 3.870 4.598 1.00 94.94 208 ALA A N 1
ATOM 1678 C CA . ALA A 1 208 ? -1.055 3.899 3.874 1.00 94.94 208 ALA A CA 1
ATOM 1679 C C . ALA A 1 208 ? -1.422 5.307 3.374 1.00 94.94 208 ALA A C 1
ATOM 1681 O O . ALA A 1 208 ? -1.996 5.437 2.296 1.00 94.94 208 ALA A O 1
ATOM 1682 N N . SER A 1 209 ? -1.098 6.361 4.132 1.00 94.62 209 SER A N 1
ATOM 1683 C CA . SER A 1 209 ? -1.315 7.745 3.690 1.00 94.62 209 SER A CA 1
ATOM 1684 C C . SER A 1 209 ? -0.412 8.096 2.508 1.00 94.62 209 SER A C 1
ATOM 1686 O O . SER A 1 209 ? -0.902 8.651 1.527 1.00 94.62 209 SER A O 1
ATOM 1688 N N . ASP A 1 210 ? 0.861 7.704 2.559 1.00 90.94 210 ASP A N 1
ATOM 1689 C CA . ASP A 1 210 ? 1.819 7.908 1.469 1.00 90.94 210 ASP A CA 1
ATOM 1690 C C . ASP A 1 210 ? 1.414 7.117 0.216 1.00 90.94 210 ASP A C 1
ATOM 1692 O O . ASP A 1 210 ? 1.441 7.650 -0.895 1.00 90.94 210 ASP A O 1
ATOM 1696 N N . SER A 1 211 ? 0.953 5.874 0.392 1.00 91.25 211 SER A N 1
ATOM 1697 C CA . SER A 1 211 ? 0.389 5.034 -0.670 1.00 91.25 211 SER A CA 1
ATOM 1698 C C . SER A 1 211 ? -0.864 5.653 -1.288 1.00 91.25 211 SER A C 1
ATOM 1700 O O . SER A 1 211 ? -1.013 5.627 -2.508 1.00 91.25 211 SER A O 1
ATOM 1702 N N . ILE A 1 212 ? -1.756 6.244 -0.485 1.00 94.31 212 ILE A N 1
ATOM 1703 C CA . ILE A 1 212 ? -2.930 6.975 -0.981 1.00 94.31 212 ILE A CA 1
ATOM 1704 C C . ILE A 1 212 ? -2.502 8.208 -1.784 1.00 94.31 212 ILE A C 1
ATOM 1706 O O . ILE A 1 212 ? -2.990 8.409 -2.896 1.00 94.31 212 ILE A O 1
ATOM 1710 N N . ASP A 1 213 ? -1.578 9.011 -1.259 1.00 90.69 213 ASP A N 1
ATOM 1711 C CA . ASP A 1 213 ? -1.107 10.228 -1.922 1.00 90.69 213 ASP A CA 1
ATOM 1712 C C . ASP A 1 213 ? -0.362 9.883 -3.231 1.00 90.69 213 ASP A C 1
ATOM 1714 O O . ASP A 1 213 ? -0.525 10.568 -4.244 1.00 90.69 213 ASP A O 1
ATOM 1718 N N . SER A 1 214 ? 0.401 8.783 -3.245 1.00 85.50 214 SER A N 1
ATOM 1719 C CA . SER A 1 214 ? 1.017 8.212 -4.450 1.00 85.50 214 SER A CA 1
ATOM 1720 C C . SER A 1 214 ? -0.035 7.722 -5.443 1.00 85.50 214 SER A C 1
ATOM 1722 O O . SER A 1 214 ? 0.069 8.023 -6.626 1.00 85.50 214 SER A O 1
ATOM 1724 N N . LEU A 1 215 ? -1.074 7.021 -4.984 1.00 89.12 215 LEU A N 1
ATOM 1725 C CA . LEU A 1 215 ? -2.152 6.512 -5.829 1.00 89.12 215 LEU A CA 1
ATOM 1726 C C . LEU A 1 215 ? -2.940 7.646 -6.498 1.00 89.12 215 LEU A C 1
ATOM 1728 O O . LEU A 1 215 ? -3.190 7.575 -7.699 1.00 89.12 215 LEU A O 1
ATOM 1732 N N . ILE A 1 216 ? -3.280 8.707 -5.758 1.00 89.56 216 ILE A N 1
ATOM 1733 C CA . ILE A 1 216 ? -3.941 9.901 -6.306 1.00 89.56 216 ILE A CA 1
ATOM 1734 C C . ILE A 1 216 ? -3.037 10.565 -7.350 1.00 89.56 216 ILE A C 1
ATOM 1736 O O . ILE A 1 216 ? -3.473 10.751 -8.487 1.00 89.56 216 ILE A O 1
ATOM 1740 N N . ARG A 1 217 ? -1.766 10.836 -7.016 1.00 83.94 217 ARG A N 1
ATOM 1741 C CA . ARG A 1 217 ? -0.795 11.408 -7.966 1.00 83.94 217 ARG A CA 1
ATOM 1742 C C . ARG A 1 217 ? -0.653 10.557 -9.220 1.00 83.94 217 ARG A C 1
ATOM 1744 O O . ARG A 1 217 ? -0.784 11.072 -10.318 1.00 83.94 217 ARG A O 1
ATOM 1751 N N . TRP A 1 218 ? -0.456 9.252 -9.067 1.00 80.75 218 TRP A N 1
ATOM 1752 C CA . TRP A 1 218 ? -0.309 8.303 -10.170 1.00 80.75 218 TRP A CA 1
ATOM 1753 C C . TRP A 1 218 ? -1.518 8.336 -11.103 1.00 80.75 218 TRP A C 1
ATOM 1755 O O . TRP A 1 218 ? -1.407 8.350 -12.323 1.00 80.75 218 TRP A O 1
ATOM 1765 N N . SER A 1 219 ? -2.704 8.392 -10.519 1.00 80.50 219 SER A N 1
ATOM 1766 C CA . SER A 1 219 ? -3.944 8.317 -11.272 1.00 80.50 219 SER A CA 1
ATOM 1767 C C . SER A 1 219 ? -4.220 9.561 -12.132 1.00 80.50 219 SER A C 1
ATOM 1769 O O . SER A 1 219 ? -4.923 9.460 -13.135 1.00 80.50 219 SER A O 1
ATOM 1771 N N . GLN A 1 220 ? -3.613 10.694 -11.771 1.00 78.75 220 GLN A N 1
ATOM 1772 C CA . GLN A 1 220 ? -3.685 11.979 -12.473 1.00 78.75 220 GLN A CA 1
ATOM 1773 C C . GLN A 1 220 ? -2.411 12.279 -13.282 1.00 78.75 220 GLN A C 1
ATOM 1775 O O . GLN A 1 220 ? -2.418 13.140 -14.158 1.00 78.75 220 GLN A O 1
ATOM 1780 N N . GLY A 1 221 ? -1.319 11.582 -12.969 1.00 75.06 221 GLY A N 1
ATOM 1781 C CA . GLY A 1 221 ? 0.022 11.868 -13.448 1.00 75.06 221 GLY A CA 1
ATOM 1782 C C . GLY A 1 221 ? 0.297 11.355 -14.854 1.00 75.06 221 GLY A C 1
ATOM 1783 O O . GLY A 1 221 ? -0.333 10.410 -15.357 1.00 75.06 221 GLY A O 1
ATOM 1784 N N . HIS A 1 222 ? 1.299 11.986 -15.464 1.00 76.81 222 HIS A N 1
ATOM 1785 C CA . HIS A 1 222 ? 1.841 11.572 -16.747 1.00 76.81 222 HIS A CA 1
ATOM 1786 C C . HIS A 1 222 ? 2.525 10.201 -16.630 1.00 76.81 222 HIS A C 1
ATOM 1788 O O . HIS A 1 222 ? 3.210 9.926 -15.645 1.00 76.81 222 HIS A O 1
ATOM 1794 N N . GLU A 1 223 ? 2.390 9.350 -17.650 1.00 77.19 223 GLU A N 1
ATOM 1795 C CA . GLU A 1 223 ? 2.963 7.988 -17.666 1.00 77.19 223 GLU A CA 1
ATOM 1796 C C . GLU A 1 223 ? 4.470 7.952 -17.354 1.00 77.19 223 GLU A C 1
ATOM 1798 O O . GLU A 1 223 ? 4.934 7.043 -16.672 1.00 77.19 223 GLU A O 1
ATOM 1803 N N . MET A 1 224 ? 5.229 8.970 -17.768 1.00 77.00 224 MET A N 1
ATOM 1804 C CA . MET A 1 224 ? 6.666 9.057 -17.462 1.00 77.00 224 MET A CA 1
ATOM 1805 C C . MET A 1 224 ? 6.971 9.460 -16.017 1.00 77.00 224 MET A C 1
ATOM 1807 O O . MET A 1 224 ? 7.878 8.897 -15.415 1.00 77.00 224 MET A O 1
ATOM 1811 N N . GLU A 1 225 ? 6.204 10.379 -15.422 1.00 74.00 225 GLU A N 1
ATOM 1812 C CA . GLU A 1 225 ? 6.388 10.759 -14.009 1.00 74.00 225 GLU A CA 1
ATOM 1813 C C . GLU A 1 225 ? 6.184 9.546 -13.088 1.00 74.00 225 GLU A C 1
ATOM 1815 O O . GLU A 1 225 ? 6.878 9.352 -12.092 1.00 74.00 225 GLU A O 1
ATOM 1820 N N . ILE A 1 226 ? 5.249 8.690 -13.485 1.00 71.94 226 ILE A N 1
ATOM 1821 C CA . ILE A 1 226 ? 4.941 7.416 -12.850 1.00 71.94 226 ILE A CA 1
ATOM 1822 C C . ILE A 1 226 ? 6.105 6.429 -12.968 1.00 71.94 226 ILE A C 1
ATOM 1824 O O . ILE A 1 226 ? 6.480 5.806 -11.977 1.00 71.94 226 ILE A O 1
ATOM 1828 N N . ILE A 1 227 ? 6.656 6.266 -14.172 1.00 79.81 227 ILE A N 1
ATOM 1829 C CA . ILE A 1 227 ? 7.768 5.347 -14.433 1.00 79.81 227 ILE A CA 1
ATOM 1830 C C . ILE A 1 227 ? 9.007 5.758 -13.627 1.00 79.81 227 ILE A C 1
ATOM 1832 O O . ILE A 1 227 ? 9.680 4.895 -13.068 1.00 79.81 227 ILE A O 1
ATOM 1836 N N . HIS A 1 228 ? 9.257 7.062 -13.477 1.00 78.94 228 HIS A N 1
ATOM 1837 C CA . HIS A 1 228 ? 10.386 7.565 -12.691 1.00 78.94 228 HIS A CA 1
ATOM 1838 C C . HIS A 1 228 ? 10.331 7.116 -11.222 1.00 78.94 228 HIS A C 1
ATOM 1840 O O . HIS A 1 228 ? 11.351 6.698 -10.685 1.00 78.94 228 HIS A O 1
ATOM 1846 N N . GLN A 1 229 ? 9.150 7.129 -10.588 1.00 72.94 229 GLN A N 1
ATOM 1847 C CA . GLN A 1 229 ? 8.998 6.658 -9.200 1.00 72.94 229 GLN A CA 1
ATOM 1848 C C . GLN A 1 229 ? 9.328 5.166 -9.050 1.00 72.94 229 GLN A C 1
ATOM 1850 O O . GLN A 1 229 ? 9.811 4.730 -8.010 1.00 72.94 229 GLN A O 1
ATOM 1855 N N . GLU A 1 230 ? 9.055 4.359 -10.076 1.00 75.81 230 GLU A N 1
ATOM 1856 C CA . GLU A 1 230 ? 9.341 2.921 -10.046 1.00 75.81 230 GLU A CA 1
ATOM 1857 C C . GLU A 1 230 ? 10.837 2.648 -10.291 1.00 75.81 230 GLU A C 1
ATOM 1859 O O . GLU A 1 230 ? 11.383 1.670 -9.776 1.00 75.81 230 GLU A O 1
ATOM 1864 N N . TRP A 1 231 ? 11.528 3.536 -11.014 1.00 86.00 231 TRP A N 1
ATOM 1865 C CA . TRP A 1 231 ? 12.974 3.452 -11.211 1.00 86.00 231 TRP A CA 1
ATOM 1866 C C . TRP A 1 231 ? 13.782 3.687 -9.939 1.00 86.00 231 TRP A C 1
ATOM 1868 O O . TRP A 1 231 ? 14.879 3.143 -9.848 1.00 86.00 231 TRP A O 1
ATOM 1878 N N . ASP A 1 232 ? 13.267 4.419 -8.947 1.00 80.31 232 ASP A N 1
ATOM 1879 C CA . ASP A 1 232 ? 13.989 4.687 -7.692 1.00 80.31 232 ASP A CA 1
ATOM 1880 C C . ASP A 1 232 ? 14.442 3.396 -6.983 1.00 80.31 232 ASP A C 1
ATOM 1882 O O . ASP A 1 232 ? 15.558 3.325 -6.460 1.00 80.31 232 ASP A O 1
ATOM 1886 N N . LEU A 1 233 ? 13.621 2.339 -7.036 1.00 71.81 233 LEU A N 1
ATOM 1887 C CA . LEU A 1 233 ? 13.981 1.015 -6.513 1.00 71.81 233 LEU A CA 1
ATOM 1888 C C . LEU A 1 233 ? 15.154 0.395 -7.287 1.00 71.81 233 LEU A C 1
ATOM 1890 O O . LEU A 1 233 ? 16.091 -0.125 -6.682 1.00 71.81 233 LEU A O 1
ATOM 1894 N N . GLY A 1 234 ? 15.124 0.478 -8.620 1.00 76.50 234 GLY A N 1
ATOM 1895 C CA . GLY A 1 234 ? 16.215 0.008 -9.475 1.00 76.50 234 GLY A CA 1
ATOM 1896 C C . GLY A 1 234 ? 17.501 0.807 -9.266 1.00 76.50 234 GLY A C 1
ATOM 1897 O O . GLY A 1 234 ? 18.582 0.228 -9.176 1.00 76.50 234 GLY A O 1
ATOM 1898 N N . LEU A 1 235 ? 17.385 2.127 -9.107 1.00 84.38 235 LEU A N 1
ATOM 1899 C CA . LEU A 1 235 ? 18.505 3.027 -8.841 1.00 84.38 235 LEU A CA 1
ATOM 1900 C C . LEU A 1 235 ? 19.183 2.713 -7.505 1.00 84.38 235 LEU A C 1
ATOM 1902 O O . LEU A 1 235 ? 20.410 2.669 -7.466 1.00 84.38 235 LEU A O 1
ATOM 1906 N N . SER A 1 236 ? 18.413 2.428 -6.449 1.00 81.38 236 SER A N 1
ATOM 1907 C CA . SER A 1 236 ? 18.974 1.993 -5.162 1.00 81.38 236 SER A CA 1
ATOM 1908 C C . SER A 1 236 ? 19.740 0.674 -5.280 1.00 81.38 236 SER A C 1
ATOM 1910 O O . SER A 1 236 ? 20.846 0.571 -4.756 1.00 81.38 236 SER A O 1
ATOM 1912 N N . GLY A 1 237 ? 19.216 -0.304 -6.028 1.00 79.25 237 GLY A N 1
ATOM 1913 C CA . GLY A 1 237 ? 19.941 -1.552 -6.296 1.00 79.25 237 GLY A CA 1
ATOM 1914 C C . GLY A 1 237 ? 21.252 -1.323 -7.060 1.00 79.25 237 GLY A C 1
ATOM 1915 O O . GLY A 1 237 ? 22.279 -1.913 -6.734 1.00 79.25 237 GLY A O 1
ATOM 1916 N N . MET A 1 238 ? 21.256 -0.416 -8.043 1.00 83.31 238 MET A N 1
ATOM 1917 C CA . MET A 1 238 ? 22.482 -0.036 -8.757 1.00 83.31 238 MET A CA 1
ATOM 1918 C C . MET A 1 238 ? 23.480 0.707 -7.857 1.00 83.31 238 MET A C 1
ATOM 1920 O O . MET A 1 238 ? 24.686 0.504 -7.991 1.00 83.31 238 MET A O 1
ATOM 1924 N N . ASP A 1 239 ? 23.004 1.570 -6.955 1.00 86.25 239 ASP A N 1
ATOM 1925 C CA . ASP A 1 239 ? 23.849 2.272 -5.984 1.00 86.25 239 ASP A CA 1
ATOM 1926 C C . ASP A 1 239 ? 24.516 1.289 -5.005 1.00 86.25 239 ASP A C 1
ATOM 1928 O O . ASP A 1 239 ? 25.708 1.433 -4.733 1.00 86.25 239 ASP A O 1
ATOM 1932 N N . GLU A 1 240 ? 23.797 0.257 -4.551 1.00 83.69 240 GLU A N 1
ATOM 1933 C CA . GLU A 1 240 ? 24.340 -0.819 -3.709 1.00 83.69 240 GLU A CA 1
ATOM 1934 C C . GLU A 1 240 ? 25.448 -1.600 -4.430 1.00 83.69 240 GLU A C 1
ATOM 1936 O O . GLU A 1 240 ? 26.549 -1.747 -3.899 1.00 83.69 240 GLU A O 1
ATOM 1941 N N . VAL A 1 241 ? 25.205 -2.036 -5.673 1.00 80.00 241 VAL A N 1
ATOM 1942 C CA . VAL A 1 241 ? 26.223 -2.741 -6.473 1.00 80.00 241 VAL A CA 1
ATOM 1943 C C . VAL A 1 241 ? 27.471 -1.881 -6.651 1.00 80.00 241 VAL A C 1
ATOM 1945 O O . VAL A 1 241 ? 28.587 -2.372 -6.511 1.00 80.00 241 VAL A O 1
ATOM 1948 N N . LEU A 1 242 ? 27.308 -0.588 -6.928 1.00 84.44 242 LEU A N 1
ATOM 1949 C CA . LEU A 1 242 ? 28.441 0.318 -7.103 1.00 84.44 242 LEU A CA 1
ATOM 1950 C C . LEU A 1 242 ? 29.226 0.554 -5.810 1.00 84.44 242 LEU A C 1
ATOM 1952 O O . LEU A 1 242 ? 30.450 0.661 -5.878 1.00 84.44 242 LEU A O 1
ATOM 1956 N N . ALA A 1 243 ? 28.553 0.627 -4.659 1.00 85.12 243 ALA A N 1
ATOM 1957 C CA . ALA A 1 243 ? 29.216 0.722 -3.361 1.00 85.12 243 ALA A CA 1
ATOM 1958 C C . ALA A 1 243 ? 30.034 -0.542 -3.066 1.00 85.12 243 ALA A C 1
ATOM 1960 O O . ALA A 1 243 ? 31.185 -0.452 -2.643 1.00 85.12 243 ALA A O 1
ATOM 1961 N N . ASN A 1 244 ? 29.472 -1.710 -3.374 1.00 79.06 244 ASN A N 1
ATOM 1962 C CA . ASN A 1 244 ? 30.140 -2.987 -3.172 1.00 79.06 244 ASN A CA 1
ATOM 1963 C C . ASN A 1 244 ? 31.345 -3.173 -4.110 1.00 79.06 244 ASN A C 1
ATOM 1965 O O . ASN A 1 244 ? 32.410 -3.591 -3.665 1.00 79.06 244 ASN A O 1
ATOM 1969 N N . LEU A 1 245 ? 31.216 -2.800 -5.390 1.00 76.56 245 LEU A N 1
ATOM 1970 C CA . LEU A 1 245 ? 32.328 -2.826 -6.347 1.00 76.56 245 LEU A CA 1
ATOM 1971 C C . LEU A 1 245 ? 33.457 -1.865 -5.943 1.00 76.56 245 LEU A C 1
ATOM 1973 O O . LEU A 1 245 ? 34.622 -2.204 -6.097 1.00 76.56 245 LEU A O 1
ATOM 1977 N N . ALA A 1 246 ? 33.134 -0.694 -5.384 1.00 78.69 246 ALA A N 1
ATOM 1978 C CA . ALA A 1 246 ? 34.147 0.228 -4.863 1.00 78.69 246 ALA A CA 1
ATOM 1979 C C . ALA A 1 246 ? 34.908 -0.345 -3.650 1.00 78.69 246 ALA A C 1
ATOM 1981 O O . ALA A 1 246 ? 36.068 -0.001 -3.444 1.00 78.69 246 ALA A O 1
ATOM 1982 N N . GLY A 1 247 ? 34.278 -1.232 -2.872 1.00 71.44 247 GLY A N 1
ATOM 1983 C CA . GLY A 1 247 ? 34.933 -1.963 -1.786 1.00 71.44 247 GLY A CA 1
ATOM 1984 C C . GLY A 1 247 ? 35.985 -2.968 -2.266 1.00 71.44 247 GLY A C 1
ATOM 1985 O O . GLY A 1 247 ? 36.952 -3.192 -1.547 1.00 71.44 247 GLY A O 1
ATOM 1986 N N . LEU A 1 248 ? 35.840 -3.516 -3.481 1.00 66.88 248 LEU A N 1
ATOM 1987 C CA . LEU A 1 248 ? 36.831 -4.411 -4.104 1.00 66.88 248 LEU A CA 1
ATOM 1988 C C . LEU A 1 248 ? 38.070 -3.656 -4.615 1.00 66.88 248 LEU A C 1
ATOM 1990 O O . LEU A 1 248 ? 39.160 -4.219 -4.643 1.00 66.88 248 LEU A O 1
ATOM 1994 N N . ASP A 1 249 ? 37.909 -2.386 -5.004 1.00 59.03 249 ASP A N 1
ATOM 1995 C CA . ASP A 1 249 ? 39.004 -1.517 -5.463 1.00 59.03 249 ASP A CA 1
ATOM 1996 C C . ASP A 1 249 ? 39.831 -0.938 -4.296 1.00 59.03 249 ASP A C 1
ATOM 1998 O O . ASP A 1 249 ? 40.934 -0.426 -4.504 1.00 59.03 249 ASP A O 1
ATOM 2002 N N . SER A 1 250 ? 39.309 -0.982 -3.064 1.00 55.28 250 SER A N 1
ATOM 2003 C CA . SER A 1 250 ? 40.020 -0.505 -1.880 1.00 55.28 250 SER A CA 1
ATOM 2004 C C . SER A 1 250 ? 41.000 -1.584 -1.408 1.00 55.28 250 SER A C 1
ATOM 2006 O O . SER A 1 250 ? 40.555 -2.641 -0.959 1.00 55.28 250 SER A O 1
ATOM 2008 N N . PRO A 1 251 ? 42.325 -1.340 -1.429 1.00 43.91 251 PRO A N 1
ATOM 2009 C CA . PRO A 1 251 ? 43.241 -2.229 -0.741 1.00 43.91 251 PRO A CA 1
ATOM 2010 C C . PRO A 1 251 ? 42.866 -2.170 0.736 1.00 43.91 251 PRO A C 1
ATOM 2012 O O . PRO A 1 251 ? 42.764 -1.072 1.295 1.00 43.91 251 PRO A O 1
ATOM 2015 N N . ALA A 1 252 ? 42.604 -3.331 1.341 1.00 41.91 252 ALA A N 1
ATOM 2016 C CA . ALA A 1 252 ? 42.411 -3.450 2.777 1.00 41.91 252 ALA A CA 1
ATOM 2017 C C . ALA A 1 252 ? 43.472 -2.586 3.462 1.00 41.91 252 ALA A C 1
ATOM 2019 O O . ALA A 1 252 ? 44.671 -2.755 3.226 1.00 41.91 252 ALA A O 1
ATOM 2020 N N . VAL A 1 253 ? 43.018 -1.581 4.212 1.00 36.72 253 VAL A N 1
ATOM 2021 C CA . VAL A 1 253 ? 43.904 -0.684 4.941 1.00 36.72 253 VAL A CA 1
ATOM 2022 C C . VAL A 1 253 ? 44.797 -1.570 5.790 1.00 36.72 253 VAL A C 1
ATOM 2024 O O . VAL A 1 253 ? 44.324 -2.241 6.704 1.00 36.72 253 VAL A O 1
ATOM 2027 N N . ALA A 1 254 ? 46.083 -1.569 5.457 1.00 36.94 254 ALA A N 1
ATOM 2028 C CA . ALA A 1 254 ? 47.140 -2.054 6.311 1.00 36.94 254 ALA A CA 1
ATOM 2029 C C . ALA A 1 254 ? 47.114 -1.222 7.598 1.00 36.94 254 ALA A C 1
ATOM 2031 O O . ALA A 1 254 ? 47.833 -0.235 7.741 1.00 36.94 254 ALA A O 1
ATOM 2032 N N . THR A 1 255 ? 46.258 -1.585 8.550 1.00 34.31 255 THR A N 1
ATOM 2033 C CA . THR A 1 255 ? 46.506 -1.256 9.945 1.00 34.31 255 THR A CA 1
ATOM 2034 C C . THR A 1 255 ? 47.567 -2.226 10.411 1.00 34.31 255 THR A C 1
ATOM 2036 O O . THR A 1 255 ? 47.273 -3.317 10.893 1.00 34.31 255 THR A O 1
ATOM 2039 N N . GLY A 1 256 ? 48.819 -1.815 10.217 1.00 39.97 256 GLY A N 1
ATOM 2040 C CA . GLY A 1 256 ? 49.907 -2.331 11.016 1.00 39.97 256 GLY A CA 1
ATOM 2041 C C . GLY A 1 256 ? 49.524 -2.173 12.481 1.00 39.97 256 GLY A C 1
ATOM 2042 O O . GLY A 1 256 ? 49.307 -1.061 12.952 1.00 39.97 256 GLY A O 1
ATOM 2043 N N . ASN A 1 257 ? 49.377 -3.300 13.155 1.00 32.19 257 ASN A N 1
ATOM 2044 C CA . ASN A 1 257 ? 50.074 -3.566 14.395 1.00 32.19 257 ASN A CA 1
ATOM 2045 C C . ASN A 1 257 ? 50.378 -5.057 14.377 1.00 32.19 257 ASN A C 1
ATOM 2047 O O . ASN A 1 257 ? 49.477 -5.882 14.252 1.00 32.19 257 ASN A O 1
ATOM 2051 N N . ALA A 1 258 ? 51.674 -5.349 14.379 1.00 44.19 258 ALA A N 1
ATOM 2052 C CA . ALA A 1 258 ? 52.203 -6.680 14.562 1.00 44.19 258 ALA A CA 1
ATOM 2053 C C . ALA A 1 258 ? 51.626 -7.267 15.850 1.00 44.19 258 ALA A C 1
ATOM 2055 O O . ALA A 1 258 ? 51.689 -6.608 16.881 1.00 44.19 258 ALA A O 1
ATOM 2056 N N . ASP A 1 259 ? 51.060 -8.462 15.750 1.00 35.72 259 ASP A N 1
ATOM 2057 C CA . ASP A 1 259 ? 51.423 -9.583 16.605 1.00 35.72 259 ASP A CA 1
ATOM 2058 C C . ASP A 1 259 ? 51.119 -10.864 15.819 1.00 35.72 259 ASP A C 1
ATOM 2060 O O . ASP A 1 259 ? 50.114 -10.973 15.114 1.00 35.72 259 ASP A O 1
ATOM 2064 N N . GLU A 1 260 ? 52.103 -11.752 15.833 1.00 47.28 260 GLU A N 1
ATOM 2065 C CA . GLU A 1 260 ? 52.201 -12.968 15.038 1.00 47.28 260 GLU A CA 1
ATOM 2066 C C . GLU A 1 260 ? 51.161 -14.020 15.464 1.00 47.28 260 GLU A C 1
ATOM 2068 O O . GLU A 1 260 ? 50.739 -14.053 16.618 1.00 47.28 260 GLU A O 1
ATOM 2073 N N . ASP A 1 261 ? 50.863 -14.925 14.524 1.00 40.41 261 ASP A N 1
ATOM 2074 C CA . ASP A 1 261 ? 50.207 -16.230 14.715 1.00 40.41 261 ASP A CA 1
ATOM 2075 C C . ASP A 1 261 ? 48.682 -16.296 14.489 1.00 40.41 261 ASP A C 1
ATOM 2077 O O . ASP A 1 261 ? 47.899 -16.515 15.406 1.00 40.41 261 ASP A O 1
ATOM 2081 N N . ASP A 1 262 ? 48.267 -16.132 13.227 1.00 35.19 262 ASP A N 1
ATOM 2082 C CA . ASP A 1 262 ? 47.356 -17.074 12.548 1.00 35.19 262 ASP A CA 1
ATOM 2083 C C . ASP A 1 262 ? 47.403 -16.775 11.035 1.00 35.19 262 ASP A C 1
ATOM 2085 O O . ASP A 1 262 ? 46.946 -15.724 10.576 1.00 35.19 262 ASP A O 1
ATOM 2089 N N . GLN A 1 263 ? 48.014 -17.651 10.232 1.00 40.91 263 GLN A N 1
ATOM 2090 C CA . GLN A 1 263 ? 47.946 -17.546 8.770 1.00 40.91 263 GLN A CA 1
ATOM 2091 C C . GLN A 1 263 ? 46.567 -18.018 8.297 1.00 40.91 263 GLN A C 1
ATOM 2093 O O . GLN A 1 263 ? 46.423 -19.085 7.707 1.00 40.91 263 GLN A O 1
ATOM 2098 N N . THR A 1 264 ? 45.536 -17.205 8.516 1.00 37.44 264 THR A N 1
ATOM 2099 C CA . THR A 1 264 ? 44.382 -17.240 7.621 1.00 37.44 264 THR A CA 1
ATOM 2100 C C . THR A 1 264 ? 44.766 -16.428 6.398 1.00 37.44 264 THR A C 1
ATOM 2102 O O . THR A 1 264 ? 44.779 -15.197 6.451 1.00 37.44 264 THR A O 1
ATOM 2105 N N . GLU A 1 265 ? 45.132 -17.112 5.315 1.00 39.69 265 GLU A N 1
ATOM 2106 C CA . GLU A 1 265 ? 45.182 -16.520 3.982 1.00 39.69 265 GLU A CA 1
ATOM 2107 C C . GLU A 1 265 ? 43.849 -15.795 3.749 1.00 39.69 265 GLU A C 1
ATOM 2109 O O . GLU A 1 265 ? 42.809 -16.411 3.521 1.00 39.69 265 GLU A O 1
ATOM 2114 N N . THR A 1 266 ? 43.846 -14.469 3.884 1.00 40.91 266 THR A N 1
ATOM 2115 C CA . THR A 1 266 ? 42.780 -13.633 3.342 1.00 40.91 266 THR A CA 1
ATOM 2116 C C . THR A 1 266 ? 42.863 -13.782 1.834 1.00 40.91 266 THR A C 1
ATOM 2118 O O . THR A 1 266 ? 43.652 -13.089 1.191 1.00 40.91 266 THR A O 1
ATOM 2121 N N . ASP A 1 267 ? 42.107 -14.747 1.314 1.00 44.81 267 ASP A N 1
ATOM 2122 C CA . ASP A 1 267 ? 41.950 -15.029 -0.105 1.00 44.81 267 ASP A CA 1
ATOM 2123 C C . ASP A 1 267 ? 41.510 -13.735 -0.800 1.00 44.81 267 ASP A C 1
ATOM 2125 O O . ASP A 1 267 ? 40.395 -13.234 -0.620 1.00 44.81 267 ASP A O 1
ATOM 2129 N N . GLY A 1 268 ? 42.458 -13.106 -1.492 1.00 54.31 268 GLY A N 1
ATOM 2130 C CA . GLY A 1 268 ? 42.185 -11.937 -2.309 1.00 54.31 268 GLY A CA 1
ATOM 2131 C C . GLY A 1 268 ? 41.256 -12.342 -3.446 1.00 54.31 268 GLY A C 1
ATOM 2132 O O . GLY A 1 268 ? 41.357 -13.447 -3.970 1.00 54.31 268 GLY A O 1
ATOM 2133 N N . ALA A 1 269 ? 40.351 -11.447 -3.844 1.00 56.69 269 ALA A N 1
ATOM 2134 C CA . ALA A 1 269 ? 39.461 -11.700 -4.973 1.00 56.69 269 ALA A CA 1
ATOM 2135 C C . ALA A 1 269 ? 40.255 -12.218 -6.190 1.00 56.69 269 ALA A C 1
ATOM 2137 O O . ALA A 1 269 ? 41.256 -11.613 -6.580 1.00 56.69 269 ALA A O 1
ATOM 2138 N N . SER A 1 270 ? 39.821 -13.334 -6.783 1.00 63.06 270 SER A N 1
ATOM 2139 C CA . SER A 1 270 ? 40.533 -13.955 -7.902 1.00 63.06 270 SER A CA 1
ATOM 2140 C C . SER A 1 270 ? 40.612 -13.012 -9.115 1.00 63.06 270 SER A C 1
ATOM 2142 O O . SER A 1 270 ? 39.730 -12.185 -9.349 1.00 63.06 270 SER A O 1
ATOM 2144 N N . GLU A 1 271 ? 41.667 -13.119 -9.927 1.00 63.69 271 GLU A N 1
ATOM 2145 C CA . GLU A 1 271 ? 41.864 -12.270 -11.119 1.00 63.69 271 GLU A CA 1
ATOM 2146 C C . GLU A 1 271 ? 40.634 -12.226 -12.068 1.00 63.69 271 GLU A C 1
ATOM 2148 O O . GLU A 1 271 ? 40.281 -11.137 -12.531 1.00 63.69 271 GLU A O 1
ATOM 2153 N N . PRO A 1 272 ? 39.891 -13.332 -12.310 1.00 63.75 272 PRO A N 1
ATOM 2154 C CA . PRO A 1 272 ? 38.635 -13.292 -13.070 1.00 63.75 272 PRO A CA 1
ATOM 2155 C C . PRO A 1 272 ? 37.533 -12.451 -12.405 1.00 63.75 272 PRO A C 1
ATOM 2157 O O . PRO A 1 272 ? 36.787 -11.750 -13.094 1.00 63.75 272 PRO A O 1
ATOM 2160 N N . VAL A 1 273 ? 37.447 -12.479 -11.070 1.00 63.78 273 VAL A N 1
ATOM 2161 C CA . VAL A 1 273 ? 36.498 -11.675 -10.283 1.00 63.78 273 VAL A CA 1
ATOM 2162 C C . VAL A 1 273 ? 36.822 -10.187 -10.413 1.00 63.78 273 VAL A C 1
ATOM 2164 O O . VAL A 1 273 ? 35.921 -9.379 -10.650 1.00 63.78 273 VAL A O 1
ATOM 2167 N N . ILE A 1 274 ? 38.107 -9.826 -10.350 1.00 67.56 274 ILE A N 1
ATOM 2168 C CA . ILE A 1 274 ? 38.582 -8.448 -10.541 1.00 67.56 274 ILE A CA 1
ATOM 2169 C C . ILE A 1 274 ? 38.285 -7.961 -11.966 1.00 67.56 274 ILE A C 1
ATOM 2171 O O . ILE A 1 274 ? 37.791 -6.846 -12.158 1.00 67.56 274 ILE A O 1
ATOM 2175 N N . GLN A 1 275 ? 38.539 -8.784 -12.987 1.00 68.31 275 GLN A N 1
ATOM 2176 C CA . GLN A 1 275 ? 38.251 -8.421 -14.377 1.00 68.31 275 GLN A CA 1
ATOM 2177 C C . GLN A 1 275 ? 36.755 -8.220 -14.621 1.00 68.31 275 GLN A C 1
ATOM 2179 O O . GLN A 1 275 ? 36.364 -7.234 -15.247 1.00 68.31 275 GLN A O 1
ATOM 2184 N N . LEU A 1 276 ? 35.897 -9.089 -14.089 1.00 67.69 276 LEU A N 1
ATOM 2185 C CA . LEU A 1 276 ? 34.455 -8.931 -14.247 1.00 67.69 276 LEU A CA 1
ATOM 2186 C C . LEU A 1 276 ? 33.904 -7.736 -13.463 1.00 67.69 276 LEU A C 1
ATOM 2188 O O . LEU A 1 276 ? 33.052 -7.013 -13.982 1.00 67.69 276 LEU A O 1
ATOM 2192 N N . ALA A 1 277 ? 34.421 -7.472 -12.259 1.00 70.56 277 ALA A N 1
ATOM 2193 C CA . ALA A 1 277 ? 34.102 -6.265 -11.501 1.00 70.56 277 ALA A CA 1
ATOM 2194 C C . ALA A 1 277 ? 34.403 -4.997 -12.323 1.00 70.56 277 ALA A C 1
ATOM 2196 O O . ALA A 1 277 ? 33.568 -4.089 -12.387 1.00 70.56 277 ALA A O 1
ATOM 2197 N N . ARG A 1 278 ? 35.533 -4.976 -13.049 1.00 74.12 278 ARG A N 1
ATOM 2198 C CA . ARG A 1 278 ? 35.901 -3.883 -13.968 1.00 74.12 278 ARG A CA 1
ATOM 2199 C C . ARG A 1 278 ? 34.942 -3.715 -15.150 1.00 74.12 278 ARG A C 1
ATOM 2201 O O . ARG A 1 278 ? 34.786 -2.588 -15.608 1.00 74.12 278 ARG A O 1
ATOM 2208 N N . TYR A 1 279 ? 34.277 -4.772 -15.626 1.00 74.75 279 TYR A N 1
ATOM 2209 C CA . TYR A 1 279 ? 33.237 -4.672 -16.666 1.00 74.75 279 TYR A CA 1
ATOM 2210 C C . TYR A 1 279 ? 31.860 -4.298 -16.098 1.00 74.75 279 TYR A C 1
ATOM 2212 O O . TYR A 1 279 ? 31.137 -3.499 -16.694 1.00 74.75 279 TYR A O 1
ATOM 2220 N N . ALA A 1 280 ? 31.493 -4.817 -14.926 1.00 74.69 280 ALA A N 1
ATOM 2221 C CA . ALA A 1 280 ? 30.207 -4.537 -14.288 1.00 74.69 280 ALA A CA 1
ATOM 2222 C C . ALA A 1 280 ? 30.104 -3.082 -13.799 1.00 74.69 280 ALA A C 1
ATOM 2224 O O . ALA A 1 280 ? 29.041 -2.463 -13.884 1.00 74.69 280 ALA A O 1
ATOM 2225 N N . GLN A 1 281 ? 31.212 -2.504 -13.328 1.00 79.19 281 GLN A N 1
ATOM 2226 C CA . GLN A 1 281 ? 31.262 -1.138 -12.808 1.00 79.19 281 GLN A CA 1
ATOM 2227 C C . GLN A 1 281 ? 30.848 -0.061 -13.839 1.00 79.19 281 GLN A C 1
ATOM 2229 O O . GLN A 1 281 ? 29.996 0.770 -13.502 1.00 79.19 281 GLN A O 1
ATOM 2234 N N . PRO A 1 282 ? 31.379 -0.018 -15.080 1.00 83.25 282 PRO A N 1
ATOM 2235 C CA . PRO A 1 282 ? 30.921 0.928 -16.094 1.00 83.25 282 PRO A CA 1
ATOM 2236 C C . PRO A 1 282 ? 29.476 0.664 -16.525 1.00 83.25 282 PRO A C 1
ATOM 2238 O O . PRO A 1 282 ? 28.732 1.630 -16.675 1.00 83.25 282 PRO A O 1
ATOM 2241 N N . ILE A 1 283 ? 29.037 -0.597 -16.637 1.00 82.44 283 ILE A N 1
ATOM 2242 C CA . ILE A 1 283 ? 27.640 -0.934 -16.972 1.00 82.44 283 ILE A CA 1
ATOM 2243 C C . ILE A 1 283 ? 26.690 -0.379 -15.906 1.00 82.44 283 ILE A C 1
ATOM 2245 O O . ILE A 1 283 ? 25.729 0.318 -16.234 1.00 82.44 283 ILE A O 1
ATOM 2249 N N . ALA A 1 284 ? 26.987 -0.598 -14.624 1.00 82.75 284 ALA A N 1
ATOM 2250 C CA . ALA A 1 284 ? 26.198 -0.070 -13.516 1.00 82.75 284 ALA A CA 1
ATOM 2251 C C . ALA A 1 284 ? 26.199 1.470 -13.481 1.00 82.75 284 ALA A C 1
ATOM 2253 O O . ALA A 1 284 ? 25.146 2.090 -13.312 1.00 82.75 284 ALA A O 1
ATOM 2254 N N . LYS A 1 285 ? 27.358 2.113 -13.702 1.00 86.88 285 LYS A N 1
ATOM 2255 C CA . LYS A 1 285 ? 27.473 3.583 -13.768 1.00 86.88 285 LYS A CA 1
ATOM 2256 C C . LYS A 1 285 ? 26.649 4.166 -14.919 1.00 86.88 285 LYS A C 1
ATOM 2258 O O . LYS A 1 285 ? 25.930 5.142 -14.694 1.00 86.88 285 LYS A O 1
ATOM 2263 N N . LEU A 1 286 ? 26.745 3.588 -16.117 1.00 87.94 286 LEU A N 1
ATOM 2264 C CA . LEU A 1 286 ? 26.029 4.041 -17.312 1.00 87.94 286 LEU A CA 1
ATOM 2265 C C . LEU A 1 286 ? 24.525 3.804 -17.190 1.00 87.94 286 LEU A C 1
ATOM 2267 O O . LEU A 1 286 ? 23.762 4.729 -17.450 1.00 87.94 286 LEU A O 1
ATOM 2271 N N . SER A 1 287 ? 24.106 2.635 -16.702 1.00 85.88 287 SER A N 1
ATOM 2272 C CA . SER A 1 287 ? 22.694 2.316 -16.450 1.00 85.88 287 SER A CA 1
ATOM 2273 C C . SER A 1 287 ? 22.072 3.318 -15.482 1.00 85.88 287 SER A C 1
ATOM 2275 O O . SER A 1 287 ? 21.070 3.967 -15.783 1.00 85.88 287 SER A O 1
ATOM 2277 N N . ARG A 1 288 ? 22.731 3.541 -14.341 1.00 89.19 288 ARG A N 1
ATOM 2278 C CA . ARG A 1 288 ? 22.297 4.521 -13.345 1.00 89.19 288 ARG A CA 1
ATOM 2279 C C . ARG A 1 288 ? 22.232 5.934 -13.923 1.00 89.19 288 ARG A C 1
ATOM 2281 O O . ARG A 1 288 ? 21.291 6.676 -13.643 1.00 89.19 288 ARG A O 1
ATOM 2288 N N . LEU A 1 289 ? 23.235 6.325 -14.712 1.00 88.69 289 LEU A N 1
ATOM 2289 C CA . LEU A 1 289 ? 23.282 7.638 -15.355 1.00 88.69 289 LEU A CA 1
ATOM 2290 C C . LEU A 1 289 ? 22.153 7.807 -16.376 1.00 88.69 289 LEU A C 1
ATOM 2292 O O . LEU A 1 289 ? 21.545 8.874 -16.414 1.00 88.69 289 LEU A O 1
ATOM 2296 N N . PHE A 1 290 ? 21.871 6.775 -17.170 1.00 86.88 290 PHE A N 1
ATOM 2297 C CA . PHE A 1 290 ? 20.799 6.750 -18.158 1.00 86.88 290 PHE A CA 1
ATOM 2298 C C . PHE A 1 290 ? 19.442 7.003 -17.498 1.00 86.88 290 PHE A C 1
ATOM 2300 O O . PHE A 1 290 ? 18.790 7.995 -17.823 1.00 86.88 290 PHE A O 1
ATOM 2307 N N . PHE A 1 291 ? 19.069 6.208 -16.490 1.00 85.50 291 PHE A N 1
ATOM 2308 C CA . PHE A 1 291 ? 17.792 6.382 -15.788 1.00 85.50 291 PHE A CA 1
ATOM 2309 C C . PHE A 1 291 ? 17.704 7.714 -15.038 1.00 85.50 291 PHE A C 1
ATOM 2311 O O . PHE A 1 291 ? 16.677 8.385 -15.110 1.00 85.50 291 PHE A O 1
ATOM 2318 N N . ARG A 1 292 ? 18.786 8.173 -14.388 1.00 86.00 292 ARG A N 1
ATOM 2319 C CA . ARG A 1 292 ? 18.808 9.503 -13.747 1.00 86.00 292 ARG A CA 1
ATOM 2320 C C . ARG A 1 292 ? 18.651 10.633 -14.760 1.00 86.00 292 ARG A C 1
ATOM 2322 O O . ARG A 1 292 ? 17.946 11.601 -14.485 1.00 86.00 292 ARG A O 1
ATOM 2329 N N . LYS A 1 293 ? 19.289 10.537 -15.930 1.00 84.06 293 LYS A N 1
ATOM 2330 C CA . LYS A 1 293 ? 19.132 11.530 -17.000 1.00 84.06 293 LYS A CA 1
ATOM 2331 C C . LYS A 1 293 ? 17.719 11.509 -17.565 1.00 84.06 293 LYS A C 1
ATOM 2333 O O . LYS A 1 293 ? 17.146 12.580 -17.710 1.00 84.06 293 LYS A O 1
ATOM 2338 N N . LEU A 1 294 ? 17.135 10.341 -17.822 1.00 79.75 294 LEU A N 1
ATOM 2339 C CA . LEU A 1 294 ? 15.740 10.247 -18.258 1.00 79.75 294 LEU A CA 1
ATOM 2340 C C . LEU A 1 294 ? 14.778 10.835 -17.216 1.00 79.75 294 LEU A C 1
ATOM 2342 O O . LEU A 1 294 ? 13.880 11.588 -17.582 1.00 79.75 294 LEU A O 1
ATOM 2346 N N . ALA A 1 295 ? 15.032 10.588 -15.928 1.00 76.62 295 ALA A N 1
ATOM 2347 C CA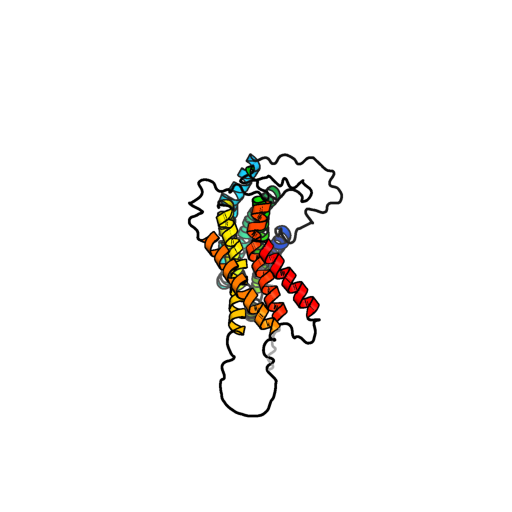 . ALA A 1 295 ? 14.217 11.107 -14.834 1.00 76.62 295 ALA A CA 1
ATOM 2348 C C . ALA A 1 295 ? 14.288 12.638 -14.673 1.00 76.62 295 ALA A C 1
ATOM 2350 O O . ALA A 1 295 ? 13.320 13.264 -14.245 1.00 76.62 295 ALA A O 1
ATOM 2351 N N . THR A 1 296 ? 15.433 13.244 -15.002 1.00 72.19 296 THR A N 1
ATOM 2352 C CA . THR A 1 296 ? 15.724 14.673 -14.759 1.00 72.19 296 THR A CA 1
ATOM 2353 C C . THR A 1 296 ? 15.688 15.549 -16.010 1.00 72.19 296 THR A C 1
ATOM 2355 O O . THR A 1 296 ? 15.716 16.777 -15.908 1.00 72.19 296 THR A O 1
ATOM 2358 N N . SER A 1 297 ? 15.660 14.953 -17.201 1.00 60.84 297 SER A N 1
ATOM 2359 C CA . SER A 1 297 ? 15.772 15.697 -18.450 1.00 60.84 297 SER A CA 1
ATOM 2360 C C . SER A 1 297 ? 14.530 16.551 -18.729 1.00 60.84 297 SER A C 1
ATOM 2362 O O . SER A 1 297 ? 13.399 16.068 -18.706 1.00 60.84 297 SER A O 1
ATOM 2364 N N . ARG A 1 298 ? 14.760 17.813 -19.130 1.00 50.59 298 ARG A N 1
ATOM 2365 C CA . ARG A 1 298 ? 13.754 18.743 -19.695 1.00 50.59 298 ARG A CA 1
ATOM 2366 C C . ARG A 1 298 ? 13.165 18.278 -21.041 1.00 50.59 298 ARG A C 1
ATOM 2368 O O . ARG A 1 298 ? 12.477 19.051 -21.696 1.00 50.59 298 ARG A O 1
ATOM 2375 N N . LEU A 1 299 ? 13.435 17.042 -21.461 1.00 52.44 299 LEU A N 1
ATOM 2376 C CA . LEU A 1 299 ? 12.757 16.376 -22.578 1.00 52.44 299 LEU A CA 1
ATOM 2377 C C . LEU A 1 299 ? 11.293 16.028 -22.257 1.00 52.44 299 LEU A C 1
ATOM 2379 O O . LEU A 1 299 ? 10.545 15.718 -23.174 1.00 52.44 299 LEU A O 1
ATOM 2383 N N . ASN A 1 300 ? 10.877 16.140 -20.989 1.00 52.66 300 ASN A N 1
ATOM 2384 C CA . ASN A 1 300 ? 9.475 16.155 -20.570 1.00 52.66 300 ASN A CA 1
ATOM 2385 C C . ASN A 1 300 ? 9.061 17.587 -20.166 1.00 52.66 300 ASN A C 1
ATOM 2387 O O . ASN A 1 300 ? 8.909 17.858 -18.970 1.00 52.66 300 ASN A O 1
ATOM 2391 N N . PRO A 1 301 ? 8.906 18.545 -21.105 1.00 49.94 301 PRO A N 1
ATOM 2392 C CA . PRO A 1 301 ? 8.136 19.750 -20.801 1.00 49.94 301 PRO A CA 1
ATOM 2393 C C . PRO A 1 301 ? 6.761 19.272 -20.343 1.00 49.94 301 PRO A C 1
ATOM 2395 O O . PRO A 1 301 ? 6.232 18.383 -21.001 1.00 49.94 301 PRO A O 1
ATOM 2398 N N . SER A 1 302 ? 6.237 19.790 -19.220 1.00 54.03 302 SER A N 1
ATOM 2399 C CA . SER A 1 302 ? 4.933 19.414 -18.646 1.00 54.03 302 SER A CA 1
ATOM 2400 C C . SER A 1 302 ? 3.960 19.022 -19.757 1.00 54.03 302 SER A C 1
ATOM 2402 O O . SER A 1 302 ? 3.487 19.916 -20.467 1.00 54.03 302 SER A O 1
ATOM 2404 N N . PRO A 1 303 ? 3.761 17.713 -20.004 1.00 55.41 303 PRO A N 1
ATOM 2405 C CA . PRO A 1 303 ? 3.149 17.303 -21.251 1.00 55.41 303 PRO A CA 1
ATOM 2406 C C . PRO A 1 303 ? 1.730 17.850 -21.276 1.00 55.41 303 PRO A C 1
ATOM 2408 O O . PRO A 1 303 ? 0.993 17.712 -20.300 1.00 55.41 303 PRO A O 1
ATOM 2411 N N . LEU A 1 304 ? 1.338 18.484 -22.383 1.00 55.16 304 LEU A N 1
ATOM 2412 C CA . LEU A 1 304 ? -0.028 18.988 -22.582 1.00 55.16 304 LEU A CA 1
ATOM 2413 C C . LEU A 1 304 ? -1.083 17.875 -22.398 1.00 55.16 304 LEU A C 1
ATOM 2415 O O . LEU A 1 304 ? -2.260 18.161 -22.169 1.00 55.16 304 LEU A O 1
ATOM 2419 N N . HIS A 1 305 ? -0.664 16.607 -22.471 1.00 60.56 305 HIS A N 1
ATOM 2420 C CA . HIS A 1 305 ? -1.491 15.424 -22.283 1.00 60.56 305 HIS A CA 1
ATOM 2421 C C . HIS A 1 305 ? -0.840 14.423 -21.319 1.00 60.56 305 HIS A C 1
ATOM 2423 O O . HIS A 1 305 ? 0.356 14.202 -21.432 1.00 60.56 305 HIS A O 1
ATOM 2429 N N . PRO A 1 306 ? -1.601 13.757 -20.426 1.00 67.50 306 PRO A N 1
ATOM 2430 C CA . PRO A 1 306 ? -1.064 12.816 -19.434 1.00 67.50 306 PRO A CA 1
ATOM 2431 C C . PRO A 1 306 ? -0.561 11.468 -20.001 1.00 67.50 306 PRO A C 1
ATOM 2433 O O . PRO A 1 306 ? -0.255 10.557 -19.228 1.00 67.50 306 PRO A O 1
ATOM 2436 N N . PHE A 1 307 ? -0.457 11.322 -21.324 1.00 74.75 307 PHE A N 1
ATOM 2437 C CA . PHE A 1 307 ? -0.158 10.052 -21.990 1.00 74.75 307 PHE A CA 1
ATOM 2438 C C . PHE A 1 307 ? 0.933 10.216 -23.037 1.00 74.75 307 PHE A C 1
ATOM 2440 O O . PHE A 1 307 ? 0.988 11.222 -23.741 1.00 74.75 307 PHE A O 1
ATOM 2447 N N . THR A 1 308 ? 1.743 9.173 -23.156 1.00 78.31 308 THR A N 1
ATOM 2448 C CA . THR A 1 308 ? 2.720 8.987 -24.227 1.00 78.31 308 THR A CA 1
ATOM 2449 C C . THR A 1 308 ? 2.089 8.229 -25.393 1.00 78.31 308 THR A C 1
ATOM 2451 O O . THR A 1 308 ? 1.059 7.574 -25.222 1.00 78.31 308 THR A O 1
ATOM 2454 N N . ASP A 1 309 ? 2.739 8.235 -26.553 1.00 82.00 309 ASP A N 1
ATOM 2455 C CA . ASP A 1 309 ? 2.347 7.390 -27.690 1.00 82.00 309 ASP A CA 1
ATOM 2456 C C . ASP A 1 309 ? 2.853 5.938 -27.557 1.00 82.00 309 ASP A C 1
ATOM 2458 O O . ASP A 1 309 ? 2.642 5.124 -28.449 1.00 82.00 309 ASP A O 1
ATOM 2462 N N . MET A 1 310 ? 3.506 5.584 -26.440 1.00 83.50 310 MET A N 1
ATOM 2463 C CA . MET A 1 310 ? 3.979 4.220 -26.199 1.00 83.50 310 MET A CA 1
ATOM 2464 C C . MET A 1 310 ? 2.815 3.257 -25.943 1.00 83.50 310 MET A C 1
ATOM 2466 O O . MET A 1 310 ? 1.855 3.601 -25.238 1.00 83.50 310 MET A O 1
ATOM 2470 N N . SER A 1 311 ? 2.931 2.031 -26.454 1.00 84.19 311 SER A N 1
ATOM 2471 C CA . SER A 1 311 ? 2.002 0.943 -26.133 1.00 84.19 311 SER A CA 1
ATOM 2472 C C . SER A 1 311 ? 2.210 0.415 -24.709 1.00 84.19 311 SER A C 1
ATOM 2474 O O . SER A 1 311 ? 3.220 0.692 -24.052 1.00 84.19 311 SER A O 1
ATOM 2476 N N . THR A 1 312 ? 1.264 -0.383 -24.216 1.00 83.44 312 THR A N 1
ATOM 2477 C CA . THR A 1 312 ? 1.371 -1.065 -22.922 1.00 83.44 312 THR A CA 1
ATOM 2478 C C . THR A 1 312 ? 2.647 -1.894 -22.797 1.00 83.44 312 THR A C 1
ATOM 2480 O O . THR A 1 312 ? 3.252 -1.899 -21.722 1.00 83.44 312 THR A O 1
ATOM 2483 N N . ASP A 1 313 ? 3.080 -2.570 -23.859 1.00 81.81 313 ASP A N 1
ATOM 2484 C CA . ASP A 1 313 ? 4.273 -3.419 -23.812 1.00 81.81 313 ASP A CA 1
ATOM 2485 C C . ASP A 1 313 ? 5.544 -2.580 -23.671 1.00 81.81 313 ASP A C 1
ATOM 2487 O O . ASP A 1 313 ? 6.355 -2.835 -22.779 1.00 81.81 313 ASP A O 1
ATOM 2491 N N . GLN A 1 314 ? 5.657 -1.503 -24.454 1.00 84.38 314 GLN A N 1
ATOM 2492 C CA . GLN A 1 314 ? 6.768 -0.554 -24.354 1.00 84.38 314 GLN A CA 1
ATOM 2493 C C . GLN A 1 314 ? 6.825 0.100 -22.967 1.00 84.38 314 GLN A C 1
ATOM 2495 O O . GLN A 1 314 ? 7.885 0.148 -22.342 1.00 84.38 314 GLN A O 1
ATOM 2500 N N . LEU A 1 315 ? 5.678 0.543 -22.440 1.00 85.38 315 LEU A N 1
ATOM 2501 C CA . LEU A 1 315 ? 5.579 1.121 -21.096 1.00 85.38 315 LEU A CA 1
ATOM 2502 C C . LEU A 1 315 ? 5.945 0.109 -20.005 1.00 85.38 315 LEU A C 1
ATOM 2504 O O . LEU A 1 315 ? 6.610 0.461 -19.031 1.00 85.38 315 LEU A O 1
ATOM 2508 N N . THR A 1 316 ? 5.535 -1.152 -20.154 1.00 83.31 316 THR A N 1
ATOM 2509 C CA . THR A 1 316 ? 5.845 -2.218 -19.192 1.00 83.31 316 THR A CA 1
ATOM 2510 C C . THR A 1 316 ? 7.338 -2.527 -19.180 1.00 83.31 316 THR A C 1
ATOM 2512 O O . THR A 1 316 ? 7.933 -2.582 -18.100 1.00 83.31 316 THR A O 1
ATOM 2515 N N . GLN A 1 317 ? 7.951 -2.667 -20.358 1.00 83.44 317 GLN A N 1
ATOM 2516 C CA . GLN A 1 317 ? 9.386 -2.902 -20.502 1.00 83.44 317 GLN A CA 1
ATOM 2517 C C . GLN A 1 317 ? 10.194 -1.734 -19.927 1.00 83.44 317 GLN A C 1
ATOM 2519 O O . GLN A 1 317 ? 11.083 -1.946 -19.102 1.00 83.44 317 GLN A O 1
ATOM 2524 N N . LEU A 1 318 ? 9.830 -0.495 -20.271 1.00 85.56 318 LEU A N 1
ATOM 2525 C CA . LEU A 1 318 ? 10.493 0.708 -19.768 1.00 85.56 318 LEU A CA 1
ATOM 2526 C C . LEU A 1 318 ? 10.333 0.880 -18.248 1.00 85.56 318 LEU A C 1
ATOM 2528 O O . LEU A 1 318 ? 11.267 1.288 -17.562 1.00 85.56 318 LEU A O 1
ATOM 2532 N N . CYS A 1 319 ? 9.161 0.558 -17.700 1.00 84.44 319 CYS A N 1
ATOM 2533 C CA . CYS A 1 319 ? 8.911 0.628 -16.262 1.00 84.44 319 CYS A CA 1
ATOM 2534 C C . CYS A 1 319 ? 9.739 -0.401 -15.478 1.00 84.44 319 CYS A C 1
ATOM 2536 O O . CYS A 1 319 ? 10.186 -0.106 -14.371 1.00 84.44 319 CYS A O 1
ATOM 2538 N N . GLY A 1 320 ? 9.910 -1.610 -16.021 1.00 83.25 320 GLY A N 1
ATOM 2539 C CA . GLY A 1 320 ? 10.621 -2.708 -15.362 1.00 83.25 320 GLY A CA 1
ATOM 2540 C C . GLY A 1 320 ? 12.137 -2.704 -15.566 1.00 83.25 320 GLY A C 1
ATOM 2541 O O . GLY A 1 320 ? 12.851 -3.307 -14.765 1.00 83.25 320 GLY A O 1
ATOM 2542 N N . SER A 1 321 ? 12.639 -2.023 -16.598 1.00 84.50 321 SER A N 1
ATOM 2543 C CA . SER A 1 321 ? 14.042 -2.097 -17.026 1.00 84.50 321 SER A CA 1
ATOM 2544 C C . SER A 1 321 ? 15.036 -1.720 -15.928 1.00 84.50 321 SER A C 1
ATOM 2546 O O . SER A 1 321 ? 15.985 -2.463 -15.695 1.00 84.50 321 SER A O 1
ATOM 2548 N N . ALA A 1 322 ? 14.803 -0.633 -15.185 1.00 84.69 322 ALA A N 1
ATOM 2549 C CA . ALA A 1 322 ? 15.711 -0.215 -14.114 1.00 84.69 322 ALA A CA 1
ATOM 2550 C C . ALA A 1 322 ? 15.828 -1.266 -12.998 1.00 84.69 322 ALA A C 1
ATOM 2552 O O . ALA A 1 322 ? 16.926 -1.546 -12.518 1.00 84.69 322 ALA A O 1
ATOM 2553 N N . ALA A 1 323 ? 14.707 -1.869 -12.592 1.00 82.81 323 ALA A N 1
ATOM 2554 C CA . ALA A 1 323 ? 14.705 -2.917 -11.576 1.00 82.81 323 ALA A CA 1
ATOM 2555 C C . ALA A 1 323 ? 15.378 -4.198 -12.092 1.00 82.81 323 ALA A C 1
ATOM 2557 O O . ALA A 1 323 ? 16.196 -4.775 -11.382 1.00 82.81 323 ALA A O 1
ATOM 2558 N N . LEU A 1 324 ? 15.087 -4.606 -13.333 1.00 81.81 324 LEU A N 1
ATOM 2559 C CA . LEU A 1 324 ? 15.713 -5.769 -13.970 1.00 81.81 324 LEU A CA 1
ATO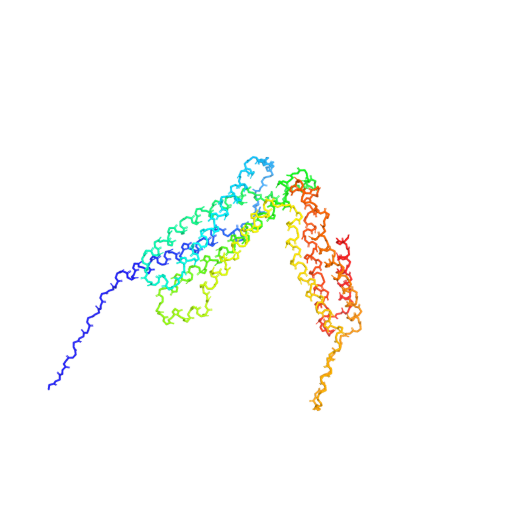M 2560 C C . LEU A 1 324 ? 17.232 -5.609 -14.055 1.00 81.81 324 LEU A C 1
ATOM 2562 O O . LEU A 1 324 ? 17.961 -6.485 -13.595 1.00 81.81 324 LEU A O 1
ATOM 2566 N N . ILE A 1 325 ? 17.711 -4.469 -14.555 1.00 81.62 325 ILE A N 1
ATOM 2567 C CA . ILE A 1 325 ? 19.144 -4.167 -14.638 1.00 81.62 325 ILE A CA 1
ATOM 2568 C C . ILE A 1 325 ? 19.775 -4.166 -13.241 1.00 81.62 325 ILE A C 1
ATOM 2570 O O . ILE A 1 325 ? 20.821 -4.779 -13.042 1.00 81.62 325 ILE A O 1
ATOM 2574 N N . GLY A 1 326 ? 19.126 -3.548 -12.247 1.00 80.38 326 GLY A N 1
ATOM 2575 C CA . GLY A 1 326 ? 19.587 -3.585 -10.857 1.00 80.38 326 GLY A CA 1
ATOM 2576 C C . GLY A 1 326 ? 19.711 -5.014 -10.309 1.00 80.38 326 GLY A C 1
ATOM 2577 O O . GLY A 1 326 ? 20.731 -5.362 -9.716 1.00 80.38 326 GLY A O 1
ATOM 2578 N N . CYS A 1 327 ? 18.718 -5.875 -10.554 1.00 79.31 327 CYS A N 1
ATOM 2579 C CA . CYS A 1 327 ? 18.748 -7.284 -10.154 1.00 79.31 327 CYS A CA 1
ATOM 2580 C C . CYS A 1 327 ? 19.839 -8.087 -10.874 1.00 79.31 327 CYS A C 1
ATOM 2582 O O . CYS A 1 327 ? 20.514 -8.899 -10.236 1.00 79.31 327 CYS A O 1
ATOM 2584 N N . HIS A 1 328 ? 20.029 -7.872 -12.177 1.00 78.69 328 HIS A N 1
ATOM 2585 C CA . HIS A 1 328 ? 21.080 -8.521 -12.962 1.00 78.69 328 HIS A CA 1
ATOM 2586 C C . HIS A 1 328 ? 22.469 -8.138 -12.449 1.00 78.69 328 HIS A C 1
ATOM 2588 O O . HIS A 1 328 ? 23.276 -9.014 -12.144 1.00 78.69 328 HIS A O 1
ATOM 2594 N N . LEU A 1 329 ? 22.709 -6.846 -12.223 1.00 79.00 329 LEU A N 1
ATOM 2595 C CA . LEU A 1 329 ? 23.951 -6.344 -11.636 1.00 79.00 329 LEU A CA 1
ATOM 2596 C C . LEU A 1 329 ? 24.187 -6.880 -10.214 1.00 79.00 329 LEU A C 1
ATOM 2598 O O . LEU A 1 329 ? 25.303 -7.276 -9.880 1.00 79.00 329 LEU A O 1
ATOM 2602 N N . GLY A 1 330 ? 23.140 -6.960 -9.388 1.00 77.19 330 GLY A N 1
ATOM 2603 C CA . GLY A 1 330 ? 23.223 -7.557 -8.052 1.00 77.19 330 GLY A CA 1
ATOM 2604 C C . GLY A 1 330 ? 23.528 -9.056 -8.081 1.00 77.19 330 GLY A C 1
ATOM 2605 O O . GLY A 1 330 ? 24.258 -9.556 -7.228 1.00 77.19 330 GLY A O 1
ATOM 2606 N N . SER A 1 331 ? 23.007 -9.774 -9.076 1.00 76.56 331 SER A N 1
ATOM 2607 C CA . SER A 1 331 ? 23.278 -11.204 -9.269 1.00 76.56 331 SER A CA 1
ATOM 2608 C C . SER A 1 331 ? 24.711 -11.444 -9.738 1.00 76.56 331 SER A C 1
ATOM 2610 O O . SER A 1 331 ? 25.355 -12.358 -9.226 1.00 76.56 331 SER A O 1
ATOM 2612 N N . ILE A 1 332 ? 25.235 -10.587 -10.626 1.00 73.62 332 ILE A N 1
ATOM 2613 C CA . ILE A 1 332 ? 26.657 -10.577 -11.002 1.00 73.62 332 ILE A CA 1
ATOM 2614 C C . ILE A 1 332 ? 27.508 -10.416 -9.743 1.00 73.62 332 ILE A C 1
ATOM 2616 O O . ILE A 1 332 ? 28.352 -11.260 -9.470 1.00 73.62 332 ILE A O 1
ATOM 2620 N N . PHE A 1 333 ? 27.230 -9.403 -8.918 1.00 70.88 333 PHE A N 1
ATOM 2621 C CA . PHE A 1 333 ? 28.001 -9.169 -7.697 1.00 70.88 333 PHE A CA 1
ATOM 2622 C C . PHE A 1 333 ? 27.942 -10.344 -6.705 1.00 70.88 333 PHE A C 1
ATOM 2624 O O . PHE A 1 333 ? 28.965 -10.746 -6.164 1.00 70.88 333 PHE A O 1
ATOM 2631 N N . LYS A 1 334 ? 26.763 -10.936 -6.477 1.00 74.94 334 LYS A N 1
ATOM 2632 C CA . LYS A 1 334 ? 26.640 -12.110 -5.596 1.00 74.94 334 LYS A CA 1
ATOM 2633 C C . LYS A 1 334 ? 27.439 -13.299 -6.115 1.00 74.94 334 LYS A C 1
ATOM 2635 O O . LYS A 1 334 ? 28.107 -13.949 -5.326 1.00 74.94 334 LYS A O 1
ATOM 2640 N N . SER A 1 335 ? 27.385 -13.542 -7.421 1.00 69.81 335 SER A N 1
ATOM 2641 C CA . SER A 1 335 ? 28.115 -14.626 -8.089 1.00 69.81 335 SER A CA 1
ATOM 2642 C C . SER A 1 335 ? 29.630 -14.458 -7.964 1.00 69.81 335 SER A C 1
ATOM 2644 O O . SER A 1 335 ? 30.345 -15.442 -7.836 1.00 69.81 335 SER A O 1
ATOM 2646 N N . LEU A 1 336 ? 30.110 -13.212 -7.927 1.00 65.94 336 LEU A N 1
ATOM 2647 C CA . LEU A 1 336 ? 31.513 -12.874 -7.679 1.00 65.94 336 LEU A CA 1
ATOM 2648 C C . LEU A 1 336 ? 31.973 -13.112 -6.234 1.00 65.94 336 LEU A C 1
ATOM 2650 O O . LEU A 1 336 ? 33.172 -13.189 -5.993 1.00 65.94 336 LEU A O 1
ATOM 2654 N N . ASN A 1 337 ? 31.042 -13.204 -5.283 1.00 63.75 337 ASN A N 1
ATOM 2655 C CA . ASN A 1 337 ? 31.325 -13.355 -3.855 1.00 63.75 337 ASN A CA 1
ATOM 2656 C C . ASN A 1 337 ? 31.075 -14.790 -3.344 1.00 63.75 337 ASN A C 1
ATOM 2658 O O . ASN A 1 337 ? 31.134 -15.036 -2.140 1.00 63.75 337 ASN A O 1
ATOM 2662 N N . ILE A 1 338 ? 30.728 -15.729 -4.235 1.00 61.94 338 ILE A N 1
ATOM 2663 C CA . ILE A 1 338 ? 30.617 -17.155 -3.904 1.00 61.94 338 ILE A CA 1
ATOM 2664 C C . ILE A 1 338 ? 32.023 -17.756 -3.940 1.00 61.94 338 ILE A C 1
ATOM 2666 O O . ILE A 1 338 ? 32.767 -17.553 -4.897 1.00 61.94 338 ILE A O 1
ATOM 2670 N N . ASN A 1 339 ? 32.374 -18.485 -2.880 1.00 53.66 339 ASN A N 1
ATOM 2671 C CA . ASN A 1 339 ? 33.687 -19.095 -2.702 1.00 53.66 339 ASN A CA 1
ATOM 2672 C C . ASN A 1 339 ? 34.028 -20.017 -3.899 1.00 53.66 339 ASN A C 1
ATOM 2674 O O . ASN A 1 339 ? 33.207 -20.879 -4.230 1.00 53.66 339 ASN A O 1
ATOM 2678 N N . PRO A 1 340 ? 35.223 -19.914 -4.517 1.00 51.22 340 PRO A N 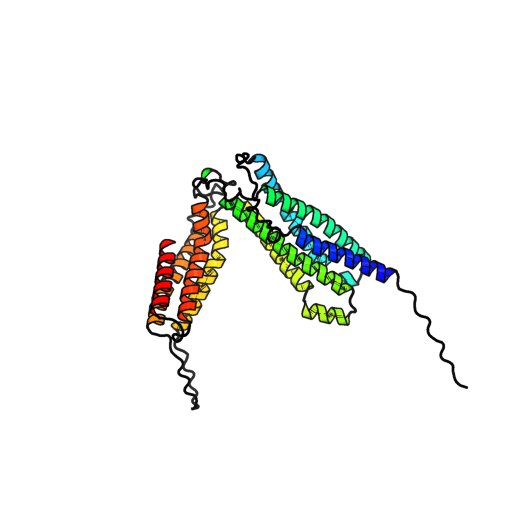1
ATOM 2679 C CA . PRO A 1 340 ? 35.600 -20.693 -5.707 1.00 51.22 340 PRO A CA 1
ATOM 2680 C C . PRO A 1 340 ? 35.567 -22.221 -5.535 1.00 51.22 340 PRO A C 1
ATOM 2682 O O . PRO A 1 340 ? 35.635 -22.956 -6.514 1.00 51.22 340 PRO A O 1
ATOM 2685 N N . GLN A 1 341 ? 35.473 -22.724 -4.302 1.00 48.91 341 GLN A N 1
ATOM 2686 C CA . GLN A 1 341 ? 35.580 -24.152 -3.994 1.00 48.91 341 GLN A CA 1
ATOM 2687 C C . GLN A 1 341 ? 34.323 -24.989 -4.304 1.00 48.91 341 GLN A C 1
ATOM 2689 O O . GLN A 1 341 ? 34.431 -26.213 -4.315 1.00 48.91 341 GLN A O 1
ATOM 2694 N N . GLU A 1 342 ? 33.161 -24.387 -4.597 1.00 52.31 342 GLU A N 1
ATOM 2695 C CA . GLU A 1 342 ? 31.902 -25.137 -4.821 1.00 52.31 342 GLU A CA 1
ATOM 2696 C C . GLU A 1 342 ? 31.242 -24.952 -6.201 1.00 52.31 342 GLU A C 1
ATOM 2698 O O . GLU A 1 342 ? 30.196 -25.548 -6.460 1.00 52.31 342 GLU A O 1
ATOM 2703 N N . THR A 1 343 ? 31.839 -24.203 -7.132 1.00 49.19 343 THR A N 1
ATOM 2704 C CA . THR A 1 343 ? 31.230 -23.956 -8.455 1.00 49.19 343 THR A CA 1
ATOM 2705 C C . THR A 1 343 ? 32.207 -24.183 -9.599 1.00 49.19 343 THR A C 1
ATOM 2707 O O . THR A 1 343 ? 33.300 -23.629 -9.612 1.00 49.19 343 THR A O 1
ATOM 2710 N N . VAL A 1 344 ? 31.785 -24.970 -10.595 1.00 56.06 344 VAL A N 1
ATOM 2711 C CA . VAL A 1 344 ? 32.506 -25.145 -11.863 1.00 56.06 344 VAL A CA 1
ATOM 2712 C C . VAL A 1 344 ? 32.609 -23.772 -12.538 1.00 56.06 344 VAL A C 1
ATOM 2714 O O . VAL A 1 344 ? 31.603 -23.221 -12.977 1.00 56.06 344 VAL A O 1
ATOM 2717 N N . GLU A 1 345 ? 33.817 -23.206 -12.605 1.00 55.28 345 GLU A N 1
ATOM 2718 C CA . GLU A 1 345 ? 34.099 -21.852 -13.121 1.00 55.28 345 GLU A CA 1
ATOM 2719 C C . GLU A 1 345 ? 33.437 -21.553 -14.482 1.00 55.28 345 GLU A C 1
ATOM 2721 O O . GLU A 1 345 ? 33.039 -20.418 -14.752 1.00 55.28 345 GLU A O 1
ATOM 2726 N N . ALA A 1 346 ? 33.268 -22.575 -15.329 1.00 55.47 346 ALA A N 1
ATOM 2727 C CA . ALA A 1 346 ? 32.635 -22.464 -16.642 1.00 55.47 346 ALA A CA 1
ATOM 2728 C C . ALA A 1 346 ? 31.125 -22.155 -16.577 1.00 55.47 346 ALA A C 1
ATOM 2730 O O . ALA A 1 346 ? 30.636 -21.351 -17.373 1.00 55.47 346 ALA A O 1
ATOM 2731 N N . ASP A 1 347 ? 30.398 -22.735 -15.618 1.00 58.69 347 ASP A N 1
ATOM 2732 C CA . ASP A 1 347 ? 28.954 -22.513 -15.455 1.00 58.69 347 ASP A CA 1
ATOM 2733 C C . ASP A 1 347 ? 28.678 -21.110 -14.893 1.00 58.69 347 ASP A C 1
ATOM 2735 O O . ASP A 1 347 ? 27.731 -20.434 -15.305 1.00 58.69 347 ASP A O 1
ATOM 2739 N N . LEU A 1 348 ? 29.564 -20.632 -14.010 1.00 58.59 348 LEU A N 1
ATOM 2740 C CA . LEU A 1 348 ? 29.529 -19.273 -13.476 1.00 58.59 348 LEU A CA 1
ATOM 2741 C C . LEU A 1 348 ? 29.797 -18.245 -14.585 1.00 58.59 348 LEU A C 1
ATOM 2743 O O . LEU A 1 348 ? 29.025 -17.303 -14.753 1.00 58.59 348 LEU A O 1
ATOM 2747 N N . ALA A 1 349 ? 30.848 -18.448 -15.386 1.00 57.41 349 ALA A N 1
ATOM 2748 C CA . ALA A 1 349 ? 31.189 -17.566 -16.500 1.00 57.41 349 ALA A CA 1
ATOM 2749 C C . ALA A 1 349 ? 30.070 -17.497 -17.555 1.00 57.41 349 ALA A C 1
ATOM 2751 O O . ALA A 1 349 ? 29.737 -16.407 -18.025 1.00 57.41 349 ALA A O 1
ATOM 2752 N N . ALA A 1 350 ? 29.438 -18.628 -17.885 1.00 63.09 350 ALA A N 1
ATOM 2753 C CA . ALA A 1 350 ? 28.307 -18.672 -18.811 1.00 63.09 350 ALA A CA 1
ATOM 2754 C C . ALA A 1 350 ? 27.084 -17.904 -18.276 1.00 63.09 350 ALA A C 1
ATOM 2756 O O . ALA A 1 350 ? 26.525 -17.070 -18.993 1.00 63.09 350 ALA A O 1
ATOM 2757 N N . ALA A 1 351 ? 26.715 -18.109 -17.006 1.00 60.78 351 ALA A N 1
ATOM 2758 C CA . ALA A 1 351 ? 25.608 -17.395 -16.362 1.00 60.78 351 ALA A CA 1
ATOM 2759 C C . ALA A 1 351 ? 25.861 -15.876 -16.271 1.00 60.78 351 ALA A C 1
ATOM 2761 O O . ALA A 1 351 ? 24.943 -15.060 -16.409 1.00 60.78 351 ALA A O 1
ATOM 2762 N N . LEU A 1 352 ? 27.118 -15.476 -16.074 1.00 59.91 352 LEU A N 1
ATOM 2763 C CA . LEU A 1 352 ? 27.539 -14.077 -16.027 1.00 59.91 352 LEU A CA 1
ATOM 2764 C C . LEU A 1 352 ? 27.501 -13.411 -17.407 1.00 59.91 352 LEU A C 1
ATOM 2766 O O . LEU A 1 352 ? 26.973 -12.305 -17.522 1.00 59.91 352 LEU A O 1
ATOM 2770 N N . ILE A 1 353 ? 27.991 -14.085 -18.453 1.00 66.12 353 ILE A N 1
ATOM 2771 C CA . ILE A 1 353 ? 27.903 -13.608 -19.844 1.00 66.12 353 ILE A CA 1
ATOM 2772 C C . ILE A 1 353 ? 26.439 -13.454 -20.258 1.00 66.12 353 ILE A C 1
ATOM 2774 O O . ILE A 1 353 ? 26.064 -12.425 -20.816 1.00 66.12 353 ILE A O 1
ATOM 2778 N N . GLU A 1 354 ? 25.589 -14.427 -19.930 1.00 67.94 354 GLU A N 1
ATOM 2779 C CA . GLU A 1 354 ? 24.150 -14.336 -20.178 1.00 67.94 354 GLU A CA 1
ATOM 2780 C C . GLU A 1 354 ? 23.525 -13.135 -19.452 1.00 67.94 354 GLU A C 1
ATOM 2782 O O . GLU A 1 354 ? 22.738 -12.391 -20.037 1.00 67.94 354 GLU A O 1
ATOM 2787 N N . THR A 1 355 ? 23.910 -12.892 -18.197 1.00 62.41 355 THR A N 1
ATOM 2788 C CA . THR A 1 355 ? 23.393 -11.765 -17.406 1.00 62.41 355 THR A CA 1
ATOM 2789 C C . THR A 1 355 ? 23.837 -10.408 -17.965 1.00 62.41 355 THR A C 1
ATOM 2791 O O . THR A 1 355 ? 23.045 -9.460 -17.997 1.00 62.41 355 THR A O 1
ATOM 2794 N N . VAL A 1 356 ? 25.078 -10.304 -18.452 1.00 65.00 356 VAL A N 1
ATOM 2795 C CA . VAL A 1 356 ? 25.584 -9.106 -19.141 1.00 65.00 356 VAL A CA 1
ATOM 2796 C C . VAL A 1 356 ? 24.861 -8.901 -20.473 1.00 65.00 356 VAL A C 1
ATOM 2798 O O . VAL A 1 356 ? 24.382 -7.797 -20.722 1.00 65.00 356 VAL A O 1
ATOM 2801 N N . ASN A 1 357 ? 24.691 -9.947 -21.285 1.00 68.50 357 ASN A N 1
ATOM 2802 C CA . ASN A 1 357 ? 23.984 -9.862 -22.567 1.00 68.50 357 ASN A CA 1
ATOM 2803 C C . ASN A 1 357 ? 22.525 -9.429 -22.382 1.00 68.50 357 ASN A C 1
ATOM 2805 O O . ASN A 1 357 ? 22.084 -8.492 -23.038 1.00 68.50 357 ASN A O 1
ATOM 2809 N N . ARG A 1 358 ? 21.813 -10.006 -21.406 1.00 67.50 358 ARG A N 1
ATOM 2810 C CA . ARG A 1 358 ? 20.448 -9.582 -21.050 1.00 67.50 358 ARG A CA 1
ATOM 2811 C C . ARG A 1 358 ? 20.383 -8.127 -20.587 1.00 67.50 358 ARG A C 1
ATOM 2813 O O . ARG A 1 358 ? 19.392 -7.454 -20.828 1.00 67.50 358 ARG A O 1
ATOM 2820 N N . THR A 1 359 ? 21.427 -7.630 -19.922 1.00 64.19 359 THR A N 1
ATOM 2821 C CA . THR A 1 359 ? 21.511 -6.216 -19.520 1.00 64.19 359 THR A CA 1
ATOM 2822 C C . THR A 1 359 ? 21.696 -5.308 -20.736 1.00 64.19 359 THR A C 1
ATOM 2824 O O . THR A 1 359 ? 21.103 -4.234 -20.779 1.00 64.19 359 THR A O 1
ATOM 2827 N N . VAL A 1 360 ? 22.487 -5.738 -21.724 1.00 66.50 360 VAL A N 1
ATOM 2828 C CA . VAL A 1 360 ? 22.713 -5.005 -22.978 1.00 66.50 360 VAL A CA 1
ATOM 2829 C C . VAL A 1 360 ? 21.467 -5.004 -23.863 1.00 66.50 360 VAL A C 1
ATOM 2831 O O . VAL A 1 360 ? 21.139 -3.956 -24.393 1.00 66.50 360 VAL A O 1
ATOM 2834 N N . GLU A 1 361 ? 20.734 -6.115 -23.965 1.00 69.81 361 GLU A N 1
ATOM 2835 C CA . GLU A 1 361 ? 19.490 -6.222 -24.755 1.00 69.81 361 GLU A CA 1
ATOM 2836 C C . GLU A 1 361 ? 18.349 -5.310 -24.264 1.00 69.81 361 GLU A C 1
ATOM 2838 O O . GLU A 1 361 ? 17.375 -5.089 -24.984 1.00 69.81 361 GLU A O 1
ATOM 2843 N N . ILE A 1 362 ? 18.435 -4.799 -23.031 1.00 63.16 362 ILE A N 1
ATOM 2844 C CA . ILE A 1 362 ? 17.454 -3.857 -22.473 1.00 63.16 362 ILE A CA 1
ATOM 2845 C C . ILE A 1 362 ? 17.696 -2.416 -22.969 1.00 63.16 362 ILE A C 1
ATOM 2847 O O . ILE A 1 362 ? 16.764 -1.607 -22.918 1.00 63.16 362 ILE A O 1
ATOM 2851 N N . PHE A 1 363 ? 18.913 -2.093 -23.421 1.00 56.34 363 PHE A N 1
ATOM 2852 C CA . PHE A 1 363 ? 19.283 -0.794 -23.998 1.00 56.34 363 PHE A CA 1
ATOM 2853 C C . PHE A 1 363 ? 19.125 -0.793 -25.516 1.00 56.34 363 PHE A C 1
ATOM 2855 O O . PHE A 1 363 ? 18.749 0.283 -26.039 1.00 56.34 363 PHE A O 1
#

Organism: Puccinia triticina (isolate 1-1 / race 1 (BBBD)) (NCBI:txid630390)